Protein AF-A0A7S2AFB9-F1 (afdb_monomer_lite)

Foldseek 3Di:
DDPDDDPPQDFDQDPPRDTDGDPVRVVVLVVQLPPPVNCVVCVPVSVVCCVVVLCPLVVLLVVVCVVPQKFKAKEWAWDDPPDPWIKIKIKIKIAHPPFKIKIWIWIDTPPDIDIEIWIAGWDDDRQWIWGQTDPPPDDPDDDHQPQRDIFIDGSVNRSVRYPPDHYDDDQRVCSSVVHDGVPPDPPPPPPVVVPPPPVVVVVVVVVVVVVQWDDDPNDTDGD

Sequence (223 aa):
NVAREAPAANFLICAGGKMELDQGVLGHVLAFVNDPRGSTCCRHWNAYLRKSLELDWKISFGAAMYQHGSLDYHHASVLAEGTDFEQQVAYHFLFLSPHSWRMECSVTAVHFANTKQRTGTWTVVGDKICCKPGCAKISEEPTHVRGSSDFEIPVADILSGDTGSVDLIRPWEYGVRGLPAPGEEPERATLQSALPRRAALDAAFQAAEGARYVRIDGELQEV

Radius of gyration: 25.83 Å; chains: 1; bounding box: 81×35×78 Å

Structure (mmCIF, N/CA/C/O backbone):
data_AF-A0A7S2AFB9-F1
#
_entry.id   AF-A0A7S2AFB9-F1
#
loop_
_atom_site.group_PDB
_atom_site.id
_atom_site.type_symbol
_atom_site.label_atom_id
_atom_site.label_alt_id
_atom_site.label_comp_id
_atom_site.label_asym_id
_atom_site.label_entity_id
_atom_site.label_seq_id
_atom_site.pdbx_PDB_ins_code
_atom_site.Cartn_x
_atom_site.Cartn_y
_atom_site.Cartn_z
_atom_site.occupancy
_atom_site.B_iso_or_equiv
_atom_site.auth_seq_id
_atom_site.auth_comp_id
_atom_site.auth_asym_id
_atom_site.auth_atom_id
_atom_site.pdbx_PDB_model_num
ATOM 1 N N . ASN A 1 1 ? -32.270 13.030 37.102 1.00 37.81 1 ASN A N 1
ATOM 2 C CA . ASN A 1 1 ? -32.702 12.477 35.802 1.00 37.81 1 ASN A CA 1
ATOM 3 C C . ASN A 1 1 ? -32.729 13.577 34.763 1.00 37.81 1 ASN A C 1
ATOM 5 O O . ASN A 1 1 ? -33.762 14.194 34.561 1.00 37.81 1 ASN A O 1
ATOM 9 N N . VAL A 1 2 ? -31.574 13.861 34.162 1.00 36.66 2 VAL A N 1
ATOM 10 C CA . VAL A 1 2 ? -31.476 14.731 32.984 1.00 36.66 2 VAL A CA 1
ATOM 11 C C . VAL A 1 2 ? -31.389 13.785 31.796 1.00 36.66 2 VAL A C 1
ATOM 13 O O . VAL A 1 2 ? -30.386 13.091 31.641 1.00 36.66 2 VAL A O 1
ATOM 16 N N . ALA A 1 3 ? -32.471 13.682 31.027 1.00 37.81 3 ALA A N 1
ATOM 17 C CA . ALA A 1 3 ? -32.463 12.961 29.765 1.00 37.81 3 ALA A CA 1
ATOM 18 C C . ALA A 1 3 ? -31.526 13.717 28.814 1.00 37.81 3 ALA A C 1
ATOM 20 O O . ALA A 1 3 ? -31.835 14.823 28.382 1.00 37.81 3 ALA A O 1
ATOM 21 N N . ARG A 1 4 ? -30.336 13.163 28.564 1.00 38.22 4 ARG A N 1
ATOM 22 C CA . ARG A 1 4 ? -29.469 13.636 27.485 1.00 38.22 4 ARG A CA 1
ATOM 23 C C . ARG A 1 4 ? -30.051 13.101 26.184 1.00 38.22 4 ARG A C 1
ATOM 25 O O . ARG A 1 4 ? -30.022 11.893 25.962 1.00 38.22 4 ARG A O 1
ATOM 32 N N . GLU A 1 5 ? -30.594 13.992 25.364 1.00 35.06 5 GLU A N 1
ATOM 33 C CA . GLU A 1 5 ? -30.910 13.687 23.972 1.00 35.06 5 GLU A CA 1
ATOM 34 C C . GLU A 1 5 ? -29.628 13.231 23.271 1.00 35.06 5 GLU A C 1
ATOM 36 O O . GLU A 1 5 ? -28.608 13.925 23.284 1.00 35.06 5 GLU A O 1
ATOM 41 N N . ALA A 1 6 ? -29.659 12.017 22.721 1.00 38.19 6 ALA A N 1
ATOM 42 C CA . ALA A 1 6 ? -28.577 11.513 21.895 1.00 38.19 6 ALA A CA 1
ATOM 43 C C . ALA A 1 6 ? -28.583 12.284 20.563 1.00 38.19 6 ALA A C 1
ATOM 45 O O . ALA A 1 6 ? -29.652 12.429 19.965 1.00 38.19 6 ALA A O 1
ATOM 46 N N . PRO A 1 7 ? -27.430 12.782 20.082 1.00 40.38 7 PRO A N 1
ATOM 47 C CA . PRO A 1 7 ? -27.369 13.451 18.792 1.00 40.38 7 PRO A CA 1
ATOM 48 C C . PRO A 1 7 ? -27.785 12.473 17.691 1.00 40.38 7 PRO A C 1
ATOM 50 O O . PRO A 1 7 ? -27.357 11.316 17.679 1.00 40.38 7 PRO A O 1
ATOM 53 N N . ALA A 1 8 ? -28.639 12.942 16.781 1.00 39.00 8 ALA A N 1
ATOM 54 C CA . ALA A 1 8 ? -29.071 12.176 15.623 1.00 39.00 8 ALA A CA 1
ATOM 55 C C . ALA A 1 8 ? -27.841 11.711 14.828 1.00 39.00 8 ALA A C 1
ATOM 57 O O . ALA A 1 8 ? -27.021 12.525 14.399 1.00 39.00 8 ALA A O 1
ATOM 58 N N . ALA A 1 9 ? -27.695 10.395 14.665 1.00 42.84 9 ALA A N 1
ATOM 59 C CA . ALA A 1 9 ? -26.647 9.818 13.840 1.00 42.84 9 ALA A CA 1
ATOM 60 C C . ALA A 1 9 ? -26.923 10.189 12.377 1.00 42.84 9 ALA A C 1
ATOM 62 O O . ALA A 1 9 ? -27.847 9.664 11.755 1.00 42.84 9 ALA A O 1
ATOM 63 N N . ASN A 1 10 ? -26.144 11.127 11.841 1.00 40.44 10 ASN A N 1
ATOM 64 C CA . ASN A 1 10 ? -26.194 11.471 10.429 1.00 40.44 10 ASN A CA 1
ATOM 65 C C . ASN A 1 10 ? -25.466 10.380 9.641 1.00 40.44 10 ASN A C 1
ATOM 67 O O . ASN A 1 10 ? -24.245 10.257 9.704 1.00 40.44 10 ASN A O 1
ATOM 71 N N . PHE A 1 11 ? -26.230 9.574 8.912 1.00 41.19 11 PHE A N 1
ATOM 72 C CA . PHE A 1 11 ? -25.687 8.612 7.964 1.00 41.19 11 PHE A CA 1
ATOM 73 C C . PHE A 1 11 ? -25.444 9.323 6.633 1.00 41.19 11 PHE A C 1
ATOM 75 O O . PHE A 1 11 ? -26.381 9.831 6.017 1.00 41.19 11 PHE A O 1
ATOM 82 N N . LEU A 1 12 ? -24.192 9.363 6.185 1.00 45.09 12 LEU A N 1
ATOM 83 C CA . LEU A 1 12 ? -23.849 9.818 4.843 1.00 45.09 12 LEU A CA 1
ATOM 84 C C . LEU A 1 12 ? -23.910 8.614 3.901 1.00 45.09 12 LEU A C 1
ATOM 86 O O . LEU A 1 12 ? -23.152 7.655 4.028 1.00 45.09 12 LEU A O 1
ATOM 90 N N . ILE A 1 13 ? -24.856 8.652 2.963 1.00 41.94 13 ILE A N 1
ATOM 91 C CA . ILE A 1 13 ? -24.918 7.686 1.867 1.00 41.94 13 ILE A CA 1
ATOM 92 C C . ILE A 1 13 ? -24.018 8.226 0.756 1.00 41.94 13 ILE A C 1
ATOM 94 O O . ILE A 1 13 ? -24.390 9.164 0.051 1.00 41.94 13 ILE A O 1
ATOM 98 N N . CYS A 1 14 ? -22.825 7.655 0.611 1.00 42.34 14 CYS A N 1
ATOM 99 C CA . CYS A 1 14 ? -21.924 7.994 -0.485 1.00 42.34 14 CYS A CA 1
ATOM 100 C C . CYS A 1 14 ? -22.410 7.362 -1.802 1.00 42.34 14 CYS A C 1
ATOM 102 O O . CYS A 1 14 ? -22.982 6.265 -1.824 1.00 42.34 14 CYS A O 1
ATOM 104 N N . ALA A 1 15 ? -22.190 8.070 -2.916 1.00 40.38 15 ALA A N 1
ATOM 105 C CA . ALA A 1 15 ? -22.518 7.603 -4.262 1.00 40.38 15 ALA A CA 1
ATOM 106 C C . ALA A 1 15 ? -21.724 6.319 -4.563 1.00 40.38 15 ALA A C 1
ATOM 108 O O . ALA A 1 15 ? -20.520 6.361 -4.794 1.00 40.38 15 ALA A O 1
ATOM 109 N N . GLY A 1 16 ? -22.394 5.170 -4.474 1.00 50.81 16 GLY A N 1
ATOM 110 C CA . GLY A 1 16 ? -21.768 3.844 -4.522 1.00 50.81 16 GLY A CA 1
ATOM 111 C C . GLY A 1 16 ? -22.394 2.819 -3.572 1.00 50.81 16 GLY A C 1
ATOM 112 O O . GLY A 1 16 ? -22.023 1.651 -3.614 1.00 50.81 16 GLY A O 1
ATOM 113 N N . GLY A 1 17 ? -23.342 3.220 -2.716 1.00 43.41 17 GLY A N 1
ATOM 114 C CA . GLY A 1 17 ? -24.103 2.292 -1.867 1.00 43.41 17 GLY A CA 1
ATOM 115 C C . GLY A 1 17 ? -23.322 1.722 -0.678 1.00 43.41 17 GLY A C 1
ATOM 116 O O . GLY A 1 17 ? -23.873 0.938 0.092 1.00 43.41 17 GLY A O 1
ATOM 117 N N . LYS A 1 18 ? -22.065 2.132 -0.479 1.00 49.56 18 LYS A N 1
ATOM 118 C CA . LYS A 1 18 ? -21.336 1.871 0.763 1.00 49.56 18 LYS A CA 1
ATOM 119 C C . LYS A 1 18 ? -21.812 2.865 1.824 1.00 49.56 18 LYS A C 1
ATOM 121 O O . LYS A 1 18 ? -21.650 4.072 1.660 1.00 49.56 18 LYS A O 1
ATOM 126 N N . MET A 1 19 ? -22.419 2.354 2.898 1.00 51.59 19 MET A N 1
ATOM 127 C CA . MET A 1 19 ? -22.636 3.132 4.120 1.00 51.59 19 MET A CA 1
ATOM 128 C C . MET A 1 19 ? -21.269 3.472 4.709 1.00 51.59 19 MET A C 1
ATOM 130 O O . MET A 1 19 ? -20.561 2.584 5.186 1.00 51.59 19 MET A O 1
ATOM 134 N N . GLU A 1 20 ? -20.904 4.748 4.692 1.00 58.81 20 GLU A N 1
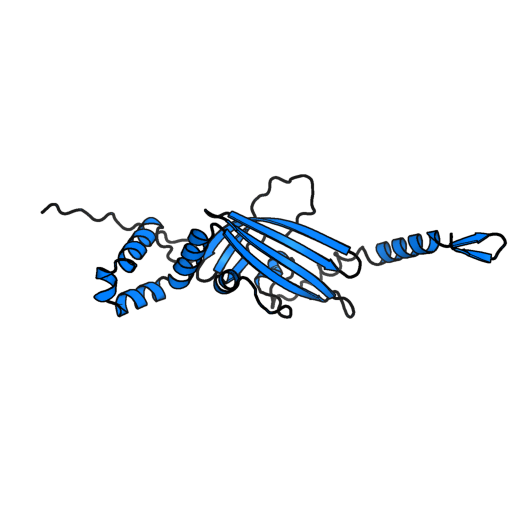ATOM 135 C CA . GLU A 1 20 ? -19.771 5.237 5.467 1.00 58.81 20 GLU A CA 1
ATOM 136 C C . GLU A 1 20 ? -20.290 5.703 6.827 1.00 58.81 20 GLU A C 1
ATOM 138 O O . GLU A 1 20 ? -21.183 6.547 6.931 1.00 58.81 20 GLU A O 1
ATOM 143 N N . LEU A 1 21 ? -19.765 5.097 7.892 1.00 62.75 21 LEU A N 1
ATOM 144 C CA . LEU A 1 21 ? -19.990 5.595 9.242 1.00 62.75 21 LEU A CA 1
ATOM 145 C C . LEU A 1 21 ? -19.267 6.932 9.383 1.00 62.75 21 LEU A C 1
ATOM 147 O O . LEU A 1 21 ? -18.080 7.027 9.073 1.00 62.75 21 LEU A O 1
ATOM 151 N N . ASP A 1 22 ? -19.976 7.934 9.899 1.00 75.81 22 ASP A N 1
ATOM 152 C CA . ASP A 1 22 ? -19.356 9.179 10.336 1.00 75.81 22 ASP A CA 1
ATOM 153 C C . ASP A 1 22 ? -18.173 8.885 11.278 1.00 75.81 22 ASP A C 1
ATOM 155 O O . ASP A 1 22 ? -18.244 7.992 12.127 1.00 75.81 22 ASP A O 1
ATOM 159 N N . GLN A 1 23 ? -17.081 9.639 11.134 1.00 65.50 23 GLN A N 1
ATOM 160 C CA . GLN A 1 23 ? -15.855 9.438 11.913 1.00 65.50 23 GLN A CA 1
ATOM 161 C C . GLN A 1 23 ? -16.104 9.593 13.420 1.00 65.50 23 GLN A C 1
ATOM 163 O O . GLN A 1 23 ? -15.500 8.878 14.221 1.00 65.50 23 GLN A O 1
ATOM 168 N N . GLY A 1 24 ? -17.038 10.464 13.821 1.00 68.25 24 GLY A N 1
ATOM 169 C CA . GLY A 1 24 ? -17.460 10.603 15.215 1.00 68.25 24 GLY A CA 1
ATOM 170 C C . GLY A 1 24 ? -18.201 9.366 15.723 1.00 68.25 24 GLY A C 1
ATOM 171 O O . GLY A 1 24 ? -17.907 8.858 16.807 1.00 68.25 24 GLY A O 1
ATOM 172 N N . VAL A 1 25 ? -19.114 8.822 14.916 1.00 69.94 25 VAL A N 1
ATOM 173 C CA . VAL A 1 25 ? -19.833 7.575 15.229 1.00 69.94 25 VAL A CA 1
ATOM 174 C C . VAL A 1 25 ? -18.874 6.387 15.293 1.00 69.94 25 VAL A C 1
ATOM 176 O O . VAL A 1 25 ? -18.953 5.594 16.231 1.00 69.94 25 VAL A O 1
ATOM 179 N N . LEU A 1 26 ? -17.931 6.281 14.354 1.00 71.50 26 LEU A N 1
ATOM 180 C CA . LEU A 1 26 ? -16.885 5.260 14.378 1.00 71.50 26 LEU A CA 1
ATOM 181 C C . LEU A 1 26 ? -16.037 5.378 15.652 1.00 71.50 26 LEU A C 1
ATOM 183 O O . LEU A 1 26 ? -15.798 4.372 16.315 1.00 71.50 26 LEU A O 1
ATOM 187 N N . GLY A 1 27 ? -15.663 6.599 16.045 1.00 73.94 27 GLY A N 1
ATOM 188 C CA . GLY A 1 27 ? -14.961 6.870 17.300 1.00 73.94 27 GLY A CA 1
ATOM 189 C C . GLY A 1 27 ? -15.734 6.393 18.533 1.00 73.94 27 GLY A C 1
ATOM 190 O O . GLY A 1 27 ? -15.157 5.748 19.406 1.00 73.94 27 GLY A O 1
ATOM 191 N N . HIS A 1 28 ? -17.047 6.627 18.592 1.00 71.06 28 HIS A N 1
ATOM 192 C CA . HIS A 1 28 ? -17.894 6.150 19.691 1.00 71.06 28 HIS A CA 1
ATOM 193 C C . HIS A 1 28 ? -18.052 4.626 19.712 1.00 71.06 28 HIS A C 1
ATOM 195 O O . HIS A 1 28 ? -17.994 4.019 20.782 1.00 71.06 28 HIS A O 1
ATOM 201 N N . VAL A 1 29 ? -18.219 3.993 18.547 1.00 74.19 29 VAL A N 1
ATOM 202 C CA . VAL A 1 29 ? -18.292 2.528 18.434 1.00 74.19 29 VAL A CA 1
ATOM 203 C C . VAL A 1 29 ? -16.976 1.901 18.884 1.00 74.19 29 VAL A C 1
ATOM 205 O O . VAL A 1 29 ? -16.993 0.962 19.675 1.00 74.19 29 VAL A O 1
ATOM 208 N N . LEU A 1 30 ? -15.840 2.448 18.449 1.00 69.56 30 LEU A N 1
ATOM 209 C CA . LEU A 1 30 ? -14.517 1.993 18.870 1.00 69.56 30 LEU A CA 1
ATOM 210 C C . LEU A 1 30 ? -14.298 2.207 20.372 1.00 69.56 30 LEU A C 1
ATOM 212 O O . LEU A 1 30 ? -13.804 1.303 21.038 1.00 69.56 30 LEU A O 1
ATOM 216 N N . ALA A 1 31 ? -14.709 3.350 20.928 1.00 72.38 31 ALA A N 1
ATOM 217 C CA . ALA A 1 31 ? -14.619 3.614 22.364 1.00 72.38 31 ALA A CA 1
ATOM 218 C C . ALA A 1 31 ? -15.440 2.610 23.189 1.00 72.38 31 ALA A C 1
ATOM 220 O O . ALA A 1 31 ? -14.958 2.109 24.201 1.00 72.38 31 ALA A O 1
ATOM 221 N N . PHE A 1 32 ? -16.648 2.267 22.735 1.00 70.38 32 PHE A N 1
ATOM 222 C CA . PHE A 1 32 ? -17.496 1.266 23.383 1.00 70.38 32 PHE A CA 1
ATOM 223 C C . PHE A 1 32 ? -16.936 -0.158 23.250 1.00 70.38 32 PHE A C 1
ATOM 225 O O . PHE A 1 32 ? -16.912 -0.912 24.220 1.00 70.38 32 PHE A O 1
ATOM 232 N N . VAL A 1 33 ? -16.450 -0.532 22.063 1.00 67.19 33 VAL A N 1
ATOM 233 C CA . VAL A 1 33 ? -15.822 -1.840 21.794 1.00 67.19 33 VAL A CA 1
ATOM 234 C C . VAL A 1 33 ? -14.550 -2.040 22.621 1.00 67.19 33 VAL A C 1
ATOM 236 O O . VAL A 1 33 ? -14.275 -3.165 23.045 1.00 67.19 33 VAL A O 1
ATOM 239 N N . ASN A 1 34 ? -13.807 -0.959 22.860 1.00 67.75 34 ASN A N 1
ATOM 240 C CA . ASN A 1 34 ? -12.580 -0.955 23.650 1.00 67.75 34 ASN A CA 1
ATOM 241 C C . ASN A 1 34 ? -12.820 -0.770 25.159 1.00 67.75 34 ASN A C 1
ATOM 243 O O . ASN A 1 34 ? -11.857 -0.856 25.919 1.00 67.75 34 ASN A O 1
ATOM 247 N N . ASP A 1 35 ? -14.061 -0.555 25.620 1.00 74.31 35 ASP A N 1
ATOM 248 C CA . ASP A 1 35 ? -14.381 -0.547 27.052 1.00 74.31 35 ASP A CA 1
ATOM 249 C C . ASP A 1 35 ? -14.237 -1.977 27.615 1.00 74.31 35 ASP A C 1
ATOM 251 O O . ASP A 1 35 ? -15.009 -2.872 27.243 1.00 74.31 35 ASP A O 1
ATOM 255 N N . PRO A 1 36 ? -13.298 -2.226 28.550 1.00 67.62 36 PRO A N 1
ATOM 256 C CA . PRO A 1 36 ? -13.093 -3.549 29.133 1.00 67.62 36 PRO A CA 1
ATOM 257 C C . PRO A 1 36 ? -14.366 -4.121 29.766 1.00 67.62 36 PRO A C 1
ATOM 259 O O . PRO A 1 36 ? -14.612 -5.328 29.688 1.00 67.62 36 PRO A O 1
ATOM 262 N N . ARG A 1 37 ? -15.210 -3.263 30.354 1.00 68.69 37 ARG A N 1
ATOM 263 C CA . ARG A 1 37 ? -16.460 -3.666 31.008 1.00 68.69 37 ARG A CA 1
ATOM 264 C C . ARG A 1 37 ? -17.537 -4.007 29.982 1.00 68.69 37 ARG A C 1
ATOM 266 O O . ARG A 1 37 ? -18.193 -5.027 30.137 1.00 68.69 37 ARG A O 1
ATOM 273 N N . GLY A 1 38 ? -17.657 -3.235 28.902 1.00 63.47 38 GLY A N 1
ATOM 274 C CA . GLY A 1 38 ? -18.567 -3.542 27.789 1.00 63.47 38 GLY A CA 1
ATOM 275 C C . GLY A 1 38 ? -18.163 -4.794 26.999 1.00 63.47 38 GLY A C 1
ATOM 276 O O . GLY A 1 38 ? -19.020 -5.567 26.563 1.00 63.47 38 GLY A O 1
ATOM 277 N N . SER A 1 39 ? -16.856 -5.050 26.867 1.00 60.69 39 SER A N 1
ATOM 278 C CA . SER A 1 39 ? -16.313 -6.182 26.101 1.00 60.69 39 SER A CA 1
ATOM 279 C C . SER A 1 39 ? -16.648 -7.555 26.701 1.00 60.69 39 SER A C 1
ATOM 281 O O . SER A 1 39 ? -16.792 -8.538 25.969 1.00 60.69 39 SER A O 1
ATOM 283 N N . THR A 1 40 ? -16.812 -7.624 28.026 1.00 61.97 40 THR A N 1
ATOM 284 C CA . THR A 1 40 ? -17.033 -8.881 28.756 1.00 61.97 40 THR A CA 1
ATOM 285 C C . THR A 1 40 ? -18.491 -9.334 28.733 1.00 61.97 40 THR A C 1
ATOM 287 O O . THR A 1 40 ? -18.746 -10.536 28.693 1.00 61.97 40 THR A O 1
ATOM 290 N N . CYS A 1 41 ? -19.453 -8.407 28.679 1.00 63.19 41 CYS A N 1
ATOM 291 C CA . CYS A 1 41 ? -20.883 -8.735 28.695 1.00 63.19 41 CYS A CA 1
ATOM 292 C C . CYS A 1 41 ? -21.369 -9.343 27.372 1.00 63.19 41 CYS A C 1
ATOM 294 O O . CYS A 1 41 ? -22.275 -10.173 27.367 1.00 63.19 41 CYS A O 1
ATOM 296 N N . CYS A 1 42 ? -20.766 -8.948 26.247 1.00 74.88 42 CYS A N 1
ATOM 297 C CA . CYS A 1 42 ? -21.274 -9.289 24.922 1.00 74.88 42 CYS A CA 1
ATOM 298 C C . CYS A 1 42 ? -20.143 -9.608 23.931 1.00 74.88 42 CYS A C 1
ATOM 300 O O . CYS A 1 42 ? -20.088 -9.031 22.846 1.00 74.88 42 CYS A O 1
ATOM 302 N N . ARG A 1 43 ? -19.247 -10.552 24.258 1.00 77.44 43 ARG A N 1
ATOM 303 C CA . ARG A 1 43 ? -18.157 -10.991 23.354 1.00 77.44 43 ARG A CA 1
ATOM 304 C C . ARG A 1 43 ? -18.650 -11.322 21.937 1.00 77.44 43 ARG A C 1
ATOM 306 O O . ARG A 1 43 ? -18.002 -10.946 20.965 1.00 77.44 43 ARG A O 1
ATOM 313 N N . HIS A 1 44 ? -19.812 -11.972 21.822 1.00 78.12 44 HIS A N 1
ATOM 314 C CA . HIS A 1 44 ? -20.450 -12.267 20.533 1.00 78.12 44 HIS A CA 1
ATOM 315 C C . HIS A 1 44 ? -20.889 -11.004 19.786 1.00 78.12 44 HIS A C 1
ATOM 317 O O . HIS A 1 44 ? -20.678 -10.912 18.583 1.00 78.12 44 HIS A O 1
ATOM 323 N N . TRP A 1 45 ? -21.454 -10.018 20.488 1.00 77.69 45 TRP A N 1
ATOM 324 C CA . TRP A 1 45 ? -21.851 -8.741 19.892 1.00 77.69 45 TRP A CA 1
ATOM 325 C C . TRP A 1 45 ? -20.641 -7.928 19.437 1.00 77.69 45 TRP A C 1
ATOM 327 O O . TRP A 1 45 ? -20.647 -7.373 18.347 1.00 77.69 45 TRP A O 1
ATOM 337 N N . ASN A 1 46 ? -19.576 -7.903 20.238 1.00 79.88 46 ASN A N 1
ATOM 338 C CA . ASN A 1 46 ? -18.329 -7.237 19.881 1.00 79.88 46 ASN A CA 1
ATOM 339 C C . ASN A 1 46 ? -17.702 -7.887 18.635 1.00 79.88 46 ASN A C 1
ATOM 341 O O . ASN A 1 46 ? -17.425 -7.199 17.658 1.00 79.88 46 ASN A O 1
ATOM 345 N N . ALA A 1 47 ? -17.583 -9.219 18.614 1.00 81.56 47 ALA A N 1
ATOM 346 C CA . ALA A 1 47 ? -17.115 -9.946 17.434 1.00 81.56 47 ALA A CA 1
ATOM 347 C C . ALA A 1 47 ? -18.006 -9.691 16.204 1.00 81.56 47 ALA A C 1
ATOM 349 O O . ALA A 1 47 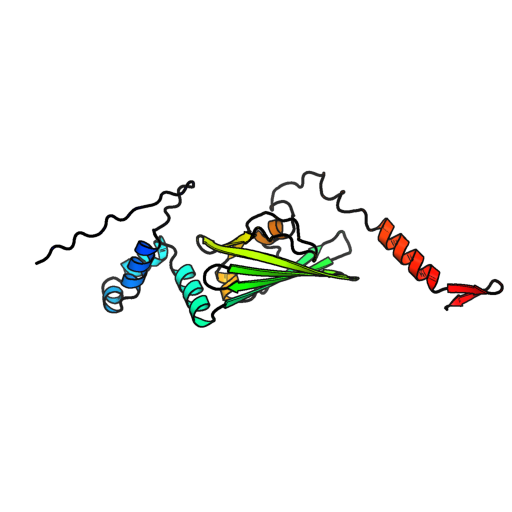? -17.495 -9.478 15.107 1.00 81.56 47 ALA A O 1
ATOM 350 N N . TYR A 1 48 ? -19.329 -9.659 16.388 1.00 81.56 48 TYR A N 1
ATOM 351 C CA . TYR A 1 48 ? -20.280 -9.332 15.329 1.00 81.56 48 TYR A CA 1
ATOM 352 C C . TYR A 1 48 ? -20.076 -7.913 14.791 1.00 81.56 48 TYR A C 1
ATOM 354 O O . TYR A 1 48 ? -20.018 -7.740 13.578 1.00 81.56 48 TYR A O 1
ATOM 362 N N . LEU A 1 49 ? -19.920 -6.908 15.659 1.00 81.88 49 LEU A N 1
ATOM 363 C CA . LEU A 1 49 ? -19.661 -5.525 15.256 1.00 81.88 49 LEU A CA 1
ATOM 364 C C . LEU A 1 49 ? -18.317 -5.387 14.541 1.00 81.88 49 LEU A C 1
ATOM 366 O O . LEU A 1 49 ? -18.270 -4.796 13.466 1.00 81.88 49 LEU A O 1
ATOM 370 N N . ARG A 1 50 ? -17.242 -5.966 15.089 1.00 84.19 50 ARG A N 1
ATOM 371 C CA . ARG A 1 50 ? -15.905 -5.938 14.475 1.00 84.19 50 ARG A CA 1
ATOM 372 C C . ARG A 1 50 ? -15.914 -6.559 13.084 1.00 84.19 50 ARG A C 1
ATOM 374 O O . ARG A 1 50 ? -15.360 -5.966 12.165 1.00 84.19 50 ARG A O 1
ATOM 381 N N . LYS A 1 51 ? -16.619 -7.682 12.917 1.00 82.75 51 LYS A N 1
ATOM 382 C CA . LYS A 1 51 ? -16.795 -8.341 11.620 1.00 82.75 51 LYS A CA 1
ATOM 383 C C . LYS A 1 51 ? -17.679 -7.533 10.666 1.00 82.75 51 LYS A C 1
ATOM 385 O O . LYS A 1 51 ? -17.309 -7.355 9.516 1.00 82.75 51 LYS A O 1
ATOM 390 N N . SER A 1 52 ? -18.830 -7.044 11.129 1.00 80.62 52 SER A N 1
ATOM 391 C CA . SER A 1 52 ? -19.819 -6.357 10.278 1.00 80.62 52 SER A CA 1
ATOM 392 C C . SER A 1 52 ? -19.347 -4.987 9.803 1.00 80.62 52 SER A C 1
ATOM 394 O O . SER A 1 52 ? -19.732 -4.541 8.730 1.00 80.62 52 SER A O 1
ATOM 396 N N . LEU A 1 53 ? -18.535 -4.310 10.615 1.00 80.69 53 LEU A N 1
ATOM 397 C CA . LEU A 1 53 ? -17.970 -2.998 10.308 1.00 80.69 53 LEU A CA 1
ATOM 398 C C . LEU A 1 53 ? -16.527 -3.078 9.806 1.00 80.69 53 LEU A C 1
ATOM 400 O O . LEU A 1 53 ? -15.904 -2.033 9.599 1.00 80.69 53 LEU A O 1
ATOM 404 N N . GLU A 1 54 ? -16.004 -4.297 9.633 1.00 81.88 54 GLU A N 1
ATOM 405 C CA . GLU A 1 54 ? -14.666 -4.531 9.099 1.00 81.88 54 GLU A CA 1
ATOM 406 C C . GLU A 1 54 ? -13.592 -3.752 9.892 1.00 81.88 54 GLU A C 1
ATOM 408 O O . GLU A 1 54 ? -12.730 -3.061 9.348 1.00 81.88 54 GLU A O 1
ATOM 413 N N . LEU A 1 55 ? -13.705 -3.782 11.226 1.00 82.75 55 LEU A N 1
ATOM 414 C CA . LEU A 1 55 ? -12.897 -2.941 12.116 1.00 82.75 55 LEU A CA 1
ATOM 415 C C . LEU A 1 55 ? -11.515 -3.515 12.381 1.00 82.75 55 LEU A C 1
ATOM 417 O O . LEU A 1 55 ? -10.631 -2.760 12.766 1.00 82.75 55 LEU A O 1
ATOM 421 N N . ASP A 1 56 ? -11.321 -4.821 12.214 1.00 86.75 56 ASP A N 1
ATOM 422 C CA . ASP A 1 56 ? -10.089 -5.482 12.645 1.00 86.75 56 ASP A CA 1
ATOM 423 C C . ASP A 1 56 ? -8.857 -4.911 11.943 1.00 86.75 56 ASP A C 1
ATOM 425 O O . ASP A 1 56 ? -7.915 -4.487 12.606 1.00 86.75 56 ASP A O 1
ATOM 429 N N . TRP A 1 57 ? -8.898 -4.775 10.621 1.00 85.88 57 TRP A N 1
ATOM 430 C CA . TRP A 1 57 ? -7.807 -4.178 9.847 1.00 85.88 57 TRP A CA 1
ATOM 431 C C . TRP A 1 57 ? -7.658 -2.676 10.095 1.00 85.88 57 TRP A C 1
ATOM 433 O O . TRP A 1 57 ? -6.531 -2.200 10.186 1.00 85.88 57 TRP A O 1
ATOM 443 N N . LYS A 1 58 ? -8.755 -1.929 10.282 1.00 85.56 58 LYS A N 1
ATOM 444 C CA . LYS A 1 58 ? -8.690 -0.497 10.638 1.00 85.56 58 LYS A CA 1
ATOM 445 C C . LYS A 1 58 ? -8.011 -0.281 11.988 1.00 85.56 58 LYS A C 1
ATOM 447 O O . LYS A 1 58 ? -7.169 0.604 12.116 1.00 85.56 58 LYS A O 1
ATOM 452 N N . ILE A 1 59 ? -8.365 -1.098 12.981 1.00 86.19 59 ILE A N 1
ATOM 453 C CA . ILE A 1 59 ? -7.776 -1.068 14.320 1.00 86.19 59 ILE A CA 1
ATOM 454 C C . ILE A 1 59 ? -6.304 -1.464 14.241 1.00 86.19 59 ILE A C 1
ATOM 456 O O . ILE A 1 59 ? -5.470 -0.734 14.765 1.00 86.19 59 ILE A O 1
ATOM 460 N N . SER A 1 60 ? -5.970 -2.568 13.569 1.00 89.75 60 SER A N 1
ATOM 461 C CA . SER A 1 60 ? -4.585 -3.032 13.444 1.00 89.75 60 SER A CA 1
ATOM 462 C C . SER A 1 60 ? -3.698 -2.024 12.715 1.00 89.75 60 SER A C 1
ATOM 464 O O . SER A 1 60 ? -2.624 -1.693 13.210 1.00 89.75 60 SER A O 1
ATOM 466 N N . PHE A 1 61 ? -4.160 -1.481 11.588 1.00 89.81 61 PHE A N 1
ATOM 467 C CA . PHE A 1 61 ? -3.435 -0.457 10.838 1.00 89.81 61 PHE A CA 1
ATOM 468 C C . PHE A 1 61 ? -3.279 0.836 11.640 1.00 89.81 61 PHE A C 1
ATOM 470 O O . PHE A 1 61 ? -2.177 1.366 11.749 1.00 89.81 61 PHE A O 1
ATOM 477 N N . GLY A 1 62 ? -4.363 1.325 12.253 1.00 86.69 62 GLY A N 1
ATOM 478 C CA . GLY A 1 62 ? -4.338 2.533 13.076 1.00 86.69 62 GLY A CA 1
ATOM 479 C C . GLY A 1 62 ? -3.438 2.396 14.306 1.00 86.69 62 GLY A C 1
ATOM 480 O O . GLY A 1 62 ? -2.691 3.320 14.620 1.00 86.69 62 GLY A O 1
ATOM 481 N N . ALA A 1 63 ? -3.458 1.239 14.971 1.00 87.75 63 ALA A N 1
ATOM 482 C CA . ALA A 1 63 ? -2.577 0.945 16.096 1.00 87.75 63 ALA A CA 1
ATOM 483 C C . ALA A 1 63 ? -1.104 0.921 15.667 1.00 87.75 63 ALA A C 1
ATOM 485 O O . ALA A 1 63 ? -0.277 1.546 16.329 1.00 87.75 63 ALA A O 1
ATOM 486 N N . ALA A 1 64 ? -0.788 0.273 14.542 1.00 90.81 64 ALA A N 1
ATOM 487 C CA . ALA A 1 64 ? 0.567 0.234 14.004 1.00 90.81 64 ALA A CA 1
ATOM 488 C C . ALA A 1 64 ? 1.056 1.640 13.601 1.00 90.81 64 ALA A C 1
ATOM 490 O O . ALA A 1 64 ? 2.128 2.066 14.027 1.00 90.81 64 ALA A O 1
ATOM 491 N N . MET A 1 65 ? 0.234 2.419 12.889 1.00 89.06 65 MET A N 1
ATOM 492 C CA . MET A 1 65 ? 0.527 3.821 12.560 1.00 89.06 65 MET A CA 1
ATOM 493 C C . MET A 1 65 ? 0.750 4.682 13.809 1.00 89.06 65 MET A C 1
ATOM 495 O O . MET A 1 65 ? 1.662 5.503 13.830 1.00 89.06 65 MET A O 1
ATOM 499 N N . TYR A 1 66 ? -0.064 4.514 14.855 1.00 86.44 66 TYR A N 1
ATOM 500 C CA . TYR A 1 66 ? 0.089 5.256 16.110 1.00 86.44 66 TYR A CA 1
ATOM 501 C C . TYR A 1 66 ? 1.376 4.876 16.850 1.00 86.44 66 TYR A C 1
ATOM 503 O O . TYR A 1 66 ? 2.071 5.750 17.362 1.00 86.44 66 TYR A O 1
ATOM 511 N N . GLN A 1 67 ? 1.701 3.583 16.894 1.00 90.06 67 GLN A N 1
ATOM 512 C CA . GLN A 1 67 ? 2.878 3.065 17.586 1.00 90.06 67 GLN A CA 1
ATOM 513 C C . GLN A 1 67 ? 4.186 3.471 16.898 1.00 90.06 67 GLN A C 1
ATOM 515 O O . GLN A 1 67 ? 5.150 3.811 17.582 1.00 90.06 67 GLN A O 1
ATOM 520 N N . HIS A 1 68 ? 4.229 3.428 15.566 1.00 90.06 68 HIS A N 1
ATOM 521 C CA . HIS A 1 68 ? 5.455 3.644 14.795 1.00 90.06 68 HIS A CA 1
ATOM 522 C C . HIS A 1 68 ? 5.582 5.067 14.233 1.00 90.06 68 HIS A C 1
ATOM 524 O O . HIS A 1 68 ? 6.677 5.488 13.875 1.00 90.06 68 HIS A O 1
ATOM 530 N N . GLY A 1 69 ? 4.485 5.827 14.153 1.00 87.25 69 GLY A N 1
ATOM 531 C CA . GLY A 1 69 ? 4.425 7.149 13.516 1.00 87.25 69 GLY A CA 1
ATOM 532 C C . GLY A 1 69 ? 4.364 7.092 11.984 1.00 87.25 69 GLY A C 1
ATOM 533 O O . GLY A 1 69 ? 3.764 7.970 11.355 1.00 87.25 69 GLY A O 1
ATOM 534 N N . SER A 1 70 ? 4.925 6.038 11.395 1.00 92.12 70 SER A N 1
ATOM 535 C CA . SER A 1 70 ? 4.862 5.703 9.977 1.00 92.12 70 SER A CA 1
ATOM 536 C C . SER A 1 70 ? 4.859 4.193 9.761 1.00 92.12 70 SER A C 1
ATOM 538 O O . SER A 1 70 ? 5.262 3.437 10.645 1.00 92.12 70 SER A O 1
ATOM 540 N N . LEU A 1 71 ? 4.424 3.756 8.581 1.00 94.00 71 LEU A N 1
ATOM 541 C CA . LEU A 1 71 ? 4.540 2.365 8.145 1.00 94.00 71 LEU A CA 1
ATOM 542 C C . LEU A 1 71 ? 5.247 2.300 6.798 1.00 94.00 71 LEU A C 1
ATOM 544 O O . LEU A 1 71 ? 4.864 3.011 5.867 1.00 94.00 71 LEU A O 1
ATOM 548 N N . ASP A 1 72 ? 6.241 1.424 6.721 1.00 93.38 72 ASP A N 1
ATOM 549 C CA . ASP A 1 72 ? 6.993 1.138 5.508 1.00 93.38 72 ASP A CA 1
ATOM 550 C C . ASP A 1 72 ? 6.495 -0.164 4.887 1.00 93.38 72 ASP A C 1
ATOM 552 O O . ASP A 1 72 ? 6.218 -1.143 5.581 1.00 93.38 72 ASP A O 1
ATOM 556 N N . TYR A 1 73 ? 6.374 -0.167 3.567 1.00 93.12 73 TYR A N 1
ATOM 557 C CA . TYR A 1 73 ? 5.986 -1.333 2.792 1.00 93.12 73 TYR A CA 1
ATOM 558 C C . TYR A 1 73 ? 6.856 -1.430 1.545 1.00 93.12 73 TYR A C 1
ATOM 560 O O . TYR A 1 73 ? 6.896 -0.515 0.714 1.00 93.12 73 TYR A O 1
ATOM 568 N N . HIS A 1 74 ? 7.554 -2.554 1.422 1.00 91.69 74 HIS A N 1
ATOM 569 C CA . HIS A 1 74 ? 8.422 -2.845 0.295 1.00 91.69 74 HIS A CA 1
ATOM 570 C C . HIS A 1 74 ? 7.800 -3.925 -0.582 1.00 91.69 74 HIS A C 1
ATOM 572 O O . HIS A 1 74 ? 7.280 -4.932 -0.103 1.00 91.69 74 HIS A O 1
ATOM 578 N N . HIS A 1 75 ? 7.876 -3.719 -1.890 1.00 90.88 75 HIS A N 1
ATOM 579 C CA . HIS A 1 75 ? 7.462 -4.711 -2.864 1.00 90.88 75 HIS A CA 1
ATOM 580 C C . HIS A 1 75 ? 8.441 -4.718 -4.030 1.00 90.88 75 HIS A C 1
ATOM 582 O O . HIS A 1 75 ? 8.710 -3.674 -4.619 1.00 90.88 75 HIS A O 1
ATOM 588 N N . ALA A 1 76 ? 8.966 -5.888 -4.370 1.00 89.56 76 ALA A N 1
ATOM 589 C CA . ALA A 1 76 ? 9.778 -6.085 -5.558 1.00 89.56 76 ALA A CA 1
ATOM 590 C C . ALA A 1 76 ? 9.038 -6.995 -6.532 1.00 89.56 76 ALA A C 1
ATOM 592 O O . ALA A 1 76 ? 8.382 -7.946 -6.115 1.00 89.56 76 ALA A O 1
ATOM 593 N N . SER A 1 77 ? 9.190 -6.731 -7.819 1.00 87.94 77 SER A N 1
ATOM 594 C CA . SER A 1 77 ? 8.589 -7.535 -8.873 1.00 87.94 77 SER A CA 1
ATOM 595 C C . SER A 1 77 ? 9.412 -7.474 -10.148 1.00 87.94 77 SER A C 1
ATOM 597 O O . SER A 1 77 ? 10.158 -6.524 -10.398 1.00 87.94 77 SER A O 1
ATOM 599 N N . VAL A 1 78 ? 9.269 -8.509 -10.969 1.00 84.25 78 VAL A N 1
ATOM 600 C CA . VAL A 1 78 ? 9.928 -8.602 -12.272 1.00 84.25 78 VAL A CA 1
ATOM 601 C C . VAL A 1 78 ? 8.934 -8.266 -13.384 1.00 84.25 78 VAL A C 1
ATOM 603 O O . VAL A 1 78 ? 7.741 -8.566 -13.309 1.00 84.25 78 VAL A O 1
ATOM 606 N N . LEU A 1 79 ? 9.414 -7.576 -14.412 1.00 79.19 79 LEU A N 1
ATOM 607 C CA . LEU A 1 79 ? 8.680 -7.280 -15.633 1.00 79.19 79 LEU A CA 1
ATOM 608 C C . LEU A 1 79 ? 9.450 -7.850 -16.821 1.00 79.19 79 LEU A C 1
ATOM 610 O O . LEU A 1 79 ? 10.545 -7.383 -17.122 1.00 79.19 79 LEU A O 1
ATOM 614 N N . ALA A 1 80 ? 8.854 -8.808 -17.524 1.00 77.62 80 ALA A N 1
ATOM 615 C CA . ALA A 1 80 ? 9.390 -9.263 -18.799 1.00 77.62 80 ALA A CA 1
ATOM 616 C C . ALA A 1 80 ? 9.270 -8.142 -19.849 1.00 77.62 80 ALA A C 1
ATOM 618 O O . ALA A 1 80 ? 8.177 -7.640 -20.122 1.00 77.62 80 ALA A O 1
ATOM 619 N N . GLU A 1 81 ? 10.394 -7.757 -20.446 1.00 78.00 81 GLU A N 1
ATOM 620 C CA . GLU A 1 81 ? 10.496 -6.783 -21.532 1.00 78.00 81 GLU A CA 1
ATOM 621 C C . GLU A 1 81 ? 10.894 -7.507 -22.828 1.00 78.00 81 GLU A C 1
ATOM 623 O O . GLU A 1 81 ? 12.021 -7.439 -23.315 1.00 78.00 81 GLU A O 1
ATOM 628 N N . GLY A 1 82 ? 9.944 -8.249 -23.398 1.00 78.31 82 GLY A N 1
ATOM 629 C CA . GLY A 1 82 ? 10.193 -9.119 -24.551 1.00 78.31 82 GLY A CA 1
ATOM 630 C C . GLY A 1 82 ? 10.581 -10.540 -24.138 1.00 78.31 82 GLY A C 1
ATOM 631 O O . GLY A 1 82 ? 10.166 -11.011 -23.085 1.00 78.31 82 GLY A O 1
ATOM 632 N N . THR A 1 83 ? 11.313 -11.248 -25.002 1.00 77.00 83 THR A N 1
ATOM 633 C CA . THR A 1 83 ? 11.656 -12.670 -24.812 1.00 77.00 83 THR A CA 1
ATOM 634 C C . THR A 1 83 ? 12.854 -12.906 -23.903 1.00 77.00 83 THR A C 1
ATOM 636 O O . THR A 1 83 ? 12.901 -13.936 -23.243 1.00 77.00 83 THR A O 1
ATOM 639 N N . ASP A 1 84 ? 13.798 -11.964 -23.863 1.00 83.12 84 ASP A N 1
ATOM 640 C CA . ASP A 1 84 ? 15.136 -12.204 -23.304 1.00 83.12 84 ASP A CA 1
ATOM 641 C C . ASP A 1 84 ? 15.544 -11.178 -22.238 1.00 83.12 84 ASP A C 1
ATOM 643 O O . ASP A 1 84 ? 16.682 -11.188 -21.771 1.00 83.12 84 ASP A O 1
ATOM 647 N N . PHE A 1 85 ? 14.639 -10.268 -21.868 1.00 77.69 85 PHE A N 1
ATOM 648 C CA . PHE A 1 85 ? 14.935 -9.203 -20.917 1.00 77.69 85 PHE A CA 1
ATOM 649 C C . PHE A 1 85 ? 13.911 -9.153 -19.799 1.00 77.69 85 PHE A C 1
ATOM 651 O O . PHE A 1 85 ? 12.706 -9.258 -20.017 1.00 77.69 85 PHE A O 1
ATOM 658 N N . GLU A 1 86 ? 14.423 -8.920 -18.599 1.00 81.00 86 GLU A N 1
ATOM 659 C CA . GLU A 1 86 ? 13.645 -8.715 -17.392 1.00 81.00 86 GLU A CA 1
ATOM 660 C C . GLU A 1 86 ? 14.089 -7.403 -16.744 1.00 81.00 86 GLU A C 1
ATOM 662 O O . GLU A 1 86 ? 15.282 -7.138 -16.571 1.00 81.00 86 GLU A O 1
ATOM 667 N N . GLN A 1 87 ? 13.122 -6.559 -16.401 1.00 82.12 87 GLN A N 1
ATOM 668 C CA . GLN A 1 87 ? 13.333 -5.386 -15.568 1.00 82.12 87 GLN A CA 1
ATOM 669 C C . GLN A 1 87 ? 12.925 -5.721 -14.139 1.00 82.12 87 GLN A C 1
ATOM 671 O O . GLN A 1 87 ? 11.807 -6.178 -13.897 1.00 82.12 87 GLN A O 1
ATOM 676 N N . GLN A 1 88 ? 13.806 -5.442 -13.184 1.00 84.81 88 GLN A N 1
ATOM 677 C CA . GLN A 1 88 ? 13.462 -5.520 -11.775 1.00 84.81 88 GLN A CA 1
ATOM 678 C C . GLN A 1 88 ? 12.906 -4.170 -11.331 1.00 84.81 88 GLN A C 1
ATOM 680 O O . GLN A 1 88 ? 13.535 -3.124 -11.502 1.00 84.81 88 GLN A O 1
ATOM 685 N N . VAL A 1 89 ? 11.718 -4.188 -10.742 1.00 86.12 89 VAL A N 1
ATOM 686 C CA . VAL A 1 89 ? 11.069 -3.000 -10.200 1.00 86.12 89 VAL A CA 1
ATOM 687 C C . VAL A 1 89 ? 10.935 -3.169 -8.697 1.00 86.12 89 VAL A C 1
ATOM 689 O O . VAL A 1 89 ? 10.432 -4.180 -8.219 1.00 86.12 89 VAL A O 1
ATOM 692 N N . ALA A 1 90 ? 11.395 -2.174 -7.950 1.00 88.81 90 ALA A N 1
ATOM 693 C CA . ALA A 1 90 ? 11.242 -2.094 -6.510 1.00 88.81 90 ALA A CA 1
ATOM 694 C C . ALA A 1 90 ? 10.382 -0.880 -6.158 1.00 88.81 90 ALA A C 1
ATOM 696 O O . ALA A 1 90 ? 10.667 0.250 -6.558 1.00 88.81 90 ALA A O 1
ATOM 697 N N . TYR A 1 91 ? 9.337 -1.120 -5.384 1.00 88.38 91 TYR A N 1
ATOM 698 C CA . TYR A 1 91 ? 8.458 -0.117 -4.818 1.00 88.38 91 TYR A CA 1
ATOM 699 C C . TYR A 1 91 ? 8.702 -0.029 -3.319 1.00 88.38 91 TYR A C 1
ATOM 701 O O . TYR A 1 91 ? 8.743 -1.036 -2.614 1.00 88.38 91 TYR A O 1
ATOM 709 N N . HIS A 1 92 ? 8.829 1.194 -2.836 1.00 90.75 92 HIS A N 1
ATOM 710 C CA . HIS A 1 92 ? 8.931 1.522 -1.430 1.00 90.75 92 HIS A CA 1
ATOM 711 C C . HIS A 1 92 ? 7.841 2.533 -1.094 1.00 90.75 92 HIS A C 1
ATOM 713 O O . HIS A 1 92 ? 7.843 3.655 -1.599 1.00 90.75 92 HIS A O 1
ATOM 719 N N . PHE A 1 93 ? 6.892 2.124 -0.265 1.00 91.06 93 PHE A N 1
ATOM 720 C CA . PHE A 1 93 ? 5.800 2.956 0.211 1.00 91.06 93 PHE A CA 1
ATOM 721 C C . PHE A 1 93 ? 6.042 3.334 1.665 1.00 91.06 93 PHE A C 1
ATOM 723 O O . PHE A 1 93 ? 6.263 2.466 2.498 1.00 91.06 93 PHE A O 1
ATOM 730 N N . LEU A 1 94 ? 5.926 4.624 1.954 1.00 93.44 94 LEU A N 1
ATOM 731 C CA . LEU A 1 94 ? 5.979 5.207 3.285 1.00 93.44 94 LEU A CA 1
ATOM 732 C C . LEU A 1 94 ? 4.629 5.872 3.573 1.00 93.44 94 LEU A C 1
ATOM 734 O O . LEU A 1 94 ? 4.277 6.890 2.962 1.00 93.44 94 LEU A O 1
ATOM 738 N N . PHE A 1 95 ? 3.876 5.305 4.510 1.00 91.06 95 PHE A N 1
ATOM 739 C CA . PHE A 1 95 ? 2.608 5.841 4.999 1.00 91.06 95 PHE A CA 1
ATOM 740 C C . PHE A 1 95 ? 2.854 6.717 6.228 1.00 91.06 95 PHE A C 1
ATOM 742 O O . PHE A 1 95 ? 3.457 6.281 7.206 1.00 91.06 95 PHE A O 1
ATOM 749 N N . LEU A 1 96 ? 2.381 7.962 6.180 1.00 88.31 96 LEU A N 1
ATOM 750 C CA . LEU A 1 96 ? 2.569 8.991 7.202 1.00 88.31 96 LEU A CA 1
ATOM 751 C C . LEU A 1 96 ? 1.223 9.457 7.776 1.00 88.31 96 LEU A C 1
ATOM 753 O O . LEU A 1 96 ? 0.212 9.570 7.074 1.00 88.31 96 LEU A O 1
ATOM 757 N N . SER A 1 97 ? 1.232 9.775 9.069 1.00 83.19 97 SER A N 1
ATOM 758 C CA . SER A 1 97 ? 0.109 10.406 9.768 1.00 83.19 97 SER A CA 1
ATOM 759 C C . SER A 1 97 ? 0.057 11.922 9.472 1.00 83.19 97 SER A C 1
ATOM 761 O O . SER A 1 97 ? 1.110 12.556 9.387 1.00 83.19 97 SER A O 1
ATOM 763 N N . PRO A 1 98 ? -1.131 12.548 9.327 1.00 67.56 98 PRO A N 1
ATOM 764 C CA . PRO A 1 98 ? -2.448 11.945 9.514 1.00 67.56 98 PRO A CA 1
ATOM 765 C C . PRO A 1 98 ? -2.962 11.136 8.317 1.00 67.56 98 PRO A C 1
ATOM 767 O O . PRO A 1 98 ? -3.626 10.144 8.562 1.00 67.56 98 PRO A O 1
ATOM 770 N N . HIS A 1 99 ? -2.673 11.500 7.062 1.00 76.44 99 HIS A N 1
ATOM 771 C CA . HIS A 1 99 ? -3.225 10.812 5.873 1.00 76.44 99 HIS A CA 1
ATOM 772 C C . HIS A 1 99 ? -2.376 11.028 4.603 1.00 76.44 99 HIS A C 1
ATOM 774 O O . HIS A 1 99 ? -2.910 11.166 3.499 1.00 76.44 99 HIS A O 1
ATOM 780 N N . SER A 1 100 ? -1.054 11.145 4.734 1.00 74.94 100 SER A N 1
ATOM 781 C CA . SER A 1 100 ? -0.151 11.368 3.595 1.00 74.94 100 SER A CA 1
ATOM 782 C C . SER A 1 100 ? 0.695 10.132 3.311 1.00 74.94 100 SER A C 1
ATOM 784 O O . SER A 1 100 ? 1.041 9.385 4.217 1.00 74.94 100 SER A O 1
ATOM 786 N N . TRP A 1 101 ? 1.014 9.872 2.046 1.00 80.06 101 TRP A N 1
ATOM 787 C CA . TRP A 1 101 ? 1.956 8.814 1.673 1.00 80.06 101 TRP A CA 1
ATOM 788 C C . TRP A 1 101 ? 2.995 9.328 0.689 1.00 80.06 101 TRP A C 1
ATOM 790 O O . TRP A 1 101 ? 2.784 10.296 -0.054 1.00 80.06 101 TRP A O 1
ATOM 800 N N . ARG A 1 102 ? 4.129 8.637 0.679 1.00 79.56 102 ARG A N 1
ATOM 801 C CA . ARG A 1 102 ? 5.201 8.779 -0.298 1.00 79.56 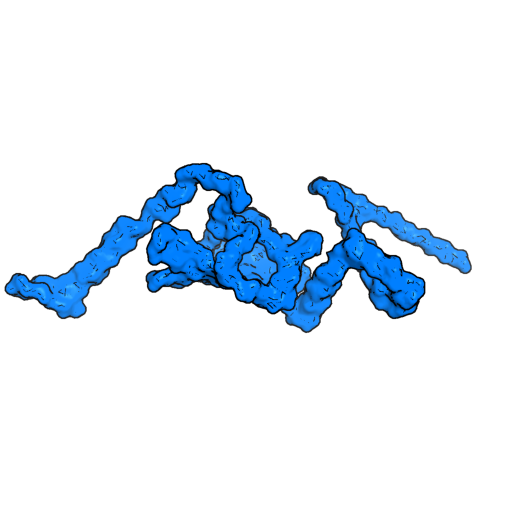102 ARG A CA 1
ATOM 802 C C . ARG A 1 102 ? 5.512 7.402 -0.868 1.00 79.56 102 ARG A C 1
ATOM 804 O O . ARG A 1 102 ? 5.654 6.451 -0.118 1.00 79.56 102 ARG A O 1
ATOM 811 N N . MET A 1 103 ? 5.608 7.304 -2.184 1.00 79.44 103 MET A N 1
ATOM 812 C CA . MET A 1 103 ? 6.091 6.118 -2.879 1.00 79.44 103 MET A CA 1
ATOM 813 C C . MET A 1 103 ? 7.364 6.484 -3.620 1.00 79.44 103 MET A C 1
ATOM 815 O O . MET A 1 103 ? 7.403 7.459 -4.371 1.00 79.44 103 MET A O 1
ATOM 819 N N . GLU A 1 104 ? 8.379 5.660 -3.462 1.00 79.56 104 GLU A N 1
ATOM 820 C CA . GLU A 1 104 ? 9.554 5.632 -4.307 1.00 79.56 104 GLU A CA 1
ATOM 821 C C . GLU A 1 104 ? 9.522 4.352 -5.140 1.00 79.56 104 GLU A C 1
ATOM 823 O O . GLU A 1 104 ? 9.311 3.261 -4.625 1.00 79.56 104 GLU A O 1
ATOM 828 N N . CYS A 1 105 ? 9.666 4.493 -6.449 1.00 74.56 105 CYS A N 1
ATOM 829 C CA . CYS A 1 105 ? 9.713 3.399 -7.404 1.00 74.56 105 CYS A CA 1
ATOM 830 C C . CYS A 1 105 ? 11.078 3.435 -8.078 1.00 74.56 105 CYS A C 1
ATOM 832 O O . CYS A 1 105 ? 11.365 4.347 -8.854 1.00 74.56 105 CYS A O 1
ATOM 834 N N . SER A 1 106 ? 11.895 2.430 -7.815 1.00 73.25 106 SER A N 1
ATOM 835 C CA . SER A 1 106 ? 13.193 2.241 -8.449 1.00 73.25 106 SER A CA 1
ATOM 836 C C . SER A 1 106 ? 13.074 1.133 -9.485 1.00 73.25 106 SER A C 1
ATOM 838 O O . SER A 1 106 ? 12.701 0.008 -9.170 1.00 73.25 106 SER A O 1
ATOM 840 N N . VAL A 1 107 ? 13.347 1.469 -10.741 1.00 70.75 107 VAL A N 1
ATOM 841 C CA . VAL A 1 107 ? 13.397 0.522 -11.856 1.00 70.75 107 VAL A CA 1
ATOM 842 C C . VAL A 1 107 ? 14.861 0.279 -12.182 1.00 70.75 107 VAL A C 1
ATOM 844 O O . VAL A 1 107 ? 15.571 1.219 -12.548 1.00 70.75 107 VAL A O 1
ATOM 847 N N . THR A 1 108 ? 15.295 -0.969 -12.072 1.00 71.62 108 THR A N 1
ATOM 848 C CA . THR A 1 108 ? 16.645 -1.403 -12.423 1.00 71.62 108 THR A CA 1
ATOM 849 C C . THR A 1 108 ? 16.563 -2.362 -13.605 1.00 71.62 108 THR A C 1
ATOM 851 O O . THR A 1 108 ? 15.911 -3.402 -13.543 1.00 71.62 108 THR A O 1
ATOM 854 N N . ALA A 1 109 ? 17.239 -2.003 -14.690 1.00 67.25 109 ALA A N 1
ATOM 855 C CA . ALA A 1 109 ? 17.456 -2.849 -15.855 1.00 67.25 109 ALA A CA 1
ATOM 856 C C . ALA A 1 109 ? 18.964 -3.049 -16.065 1.00 67.25 109 ALA A C 1
ATOM 858 O O . ALA A 1 109 ? 19.773 -2.309 -15.503 1.00 67.25 109 ALA A O 1
ATOM 859 N N . VAL A 1 110 ? 19.342 -4.012 -16.914 1.00 63.81 110 VAL A N 1
ATOM 860 C CA . VAL A 1 110 ? 20.738 -4.449 -17.151 1.00 63.81 110 VAL A CA 1
ATOM 861 C C . VAL A 1 110 ? 21.722 -3.285 -17.376 1.00 63.81 110 VAL A C 1
ATOM 863 O O . VAL A 1 110 ? 22.892 -3.388 -17.016 1.00 63.81 110 VAL A O 1
ATOM 866 N N . HIS A 1 111 ? 21.258 -2.157 -17.926 1.00 64.69 111 HIS A N 1
ATOM 867 C CA . HIS A 1 111 ? 22.115 -1.025 -18.293 1.00 64.69 111 HIS A CA 1
ATOM 868 C C . HIS A 1 111 ? 21.722 0.326 -17.680 1.00 64.69 111 HIS A C 1
ATOM 870 O O . HIS A 1 111 ? 22.374 1.327 -17.972 1.00 64.69 111 HIS A O 1
ATOM 876 N N . PHE A 1 112 ? 20.674 0.401 -16.854 1.00 68.56 112 PHE A N 1
ATOM 877 C CA . PHE A 1 112 ? 20.280 1.660 -16.216 1.00 68.56 112 PHE A CA 1
ATOM 878 C C . PHE A 1 112 ? 19.469 1.446 -14.937 1.00 68.56 112 PHE A C 1
ATOM 880 O O . PHE A 1 112 ? 18.666 0.521 -14.832 1.00 68.56 112 PHE A O 1
ATOM 887 N N . ALA A 1 113 ? 19.633 2.371 -13.993 1.00 73.00 113 ALA A N 1
ATOM 888 C CA . ALA A 1 113 ? 18.755 2.531 -12.843 1.00 73.00 113 ALA A CA 1
ATOM 889 C C . ALA A 1 113 ? 18.005 3.860 -12.980 1.00 73.00 113 ALA A C 1
ATOM 891 O O . ALA A 1 113 ? 18.603 4.893 -13.285 1.00 73.00 113 ALA A O 1
ATOM 892 N N . ASN A 1 114 ? 16.689 3.837 -12.791 1.00 75.75 114 ASN A N 1
ATOM 893 C CA . ASN A 1 114 ? 15.852 5.030 -12.797 1.00 75.75 114 ASN A CA 1
ATOM 894 C C . ASN A 1 114 ? 14.943 5.020 -11.570 1.00 75.75 114 ASN A C 1
ATOM 896 O O . ASN A 1 114 ? 14.127 4.113 -11.409 1.00 75.75 114 ASN A O 1
ATOM 900 N N . THR A 1 115 ? 15.053 6.052 -10.741 1.00 77.00 115 THR A N 1
ATOM 901 C CA . THR A 1 115 ? 14.209 6.230 -9.561 1.00 77.00 115 THR A CA 1
ATOM 902 C C . THR A 1 115 ? 13.170 7.304 -9.828 1.00 77.00 115 THR A C 1
ATOM 904 O O . THR A 1 115 ? 13.467 8.405 -10.293 1.00 77.00 115 THR A O 1
ATOM 907 N N . LYS A 1 116 ? 11.919 6.981 -9.521 1.00 78.12 116 LYS A N 1
ATOM 908 C CA . LYS A 1 116 ? 10.768 7.858 -9.691 1.00 78.12 116 LYS A CA 1
ATOM 909 C C . LYS A 1 116 ? 10.025 7.945 -8.373 1.00 78.12 116 LYS A C 1
ATOM 911 O O . LYS A 1 116 ? 9.747 6.930 -7.747 1.00 78.12 116 LYS A O 1
ATOM 916 N N . GLN A 1 117 ? 9.662 9.152 -7.969 1.00 79.19 117 GLN A N 1
ATOM 917 C CA . GLN A 1 117 ? 8.917 9.373 -6.735 1.00 79.19 117 GLN A CA 1
ATOM 918 C C . GLN A 1 117 ? 7.488 9.825 -7.040 1.00 79.19 117 GLN A C 1
ATOM 920 O O . GLN A 1 117 ? 7.228 10.524 -8.022 1.00 79.19 117 GLN A O 1
ATOM 925 N N . ARG A 1 118 ? 6.549 9.407 -6.192 1.00 79.75 118 ARG A N 1
ATOM 926 C CA . ARG A 1 118 ? 5.171 9.896 -6.149 1.00 79.75 118 ARG A CA 1
ATOM 927 C C . ARG A 1 118 ? 4.783 10.197 -4.711 1.00 79.75 118 ARG A C 1
ATOM 929 O O . ARG A 1 118 ? 5.250 9.556 -3.775 1.00 79.75 118 ARG A O 1
ATOM 936 N N . THR A 1 119 ? 3.894 11.156 -4.534 1.00 84.06 119 THR A N 1
ATOM 937 C CA . THR A 1 119 ? 3.309 11.489 -3.236 1.00 84.06 119 THR A CA 1
ATOM 938 C C . THR A 1 119 ? 1.807 11.640 -3.387 1.00 84.06 119 THR A C 1
ATOM 940 O O . THR A 1 119 ? 1.299 11.898 -4.482 1.00 84.06 119 THR A O 1
ATOM 943 N N . GLY A 1 120 ? 1.080 11.472 -2.290 1.00 85.56 120 GLY A N 1
ATOM 944 C CA . GLY A 1 120 ? -0.366 11.604 -2.315 1.00 85.56 120 GLY A CA 1
ATOM 945 C C . GLY A 1 120 ? -1.015 11.500 -0.949 1.00 85.56 120 GLY A C 1
ATOM 946 O O . GLY A 1 120 ? -0.353 11.593 0.089 1.00 85.56 120 GLY A O 1
ATOM 947 N N . THR A 1 121 ? -2.331 11.322 -0.965 1.00 85.31 121 THR A N 1
ATOM 948 C CA . THR A 1 121 ? -3.136 11.064 0.230 1.00 85.31 121 THR A CA 1
ATOM 949 C C . THR A 1 121 ? -3.652 9.638 0.220 1.00 85.31 121 THR A C 1
ATOM 951 O O . THR A 1 121 ? -3.886 9.056 -0.841 1.00 85.31 121 THR A O 1
ATOM 954 N N . TRP A 1 122 ? -3.775 9.041 1.400 1.00 90.06 122 TRP A N 1
ATOM 955 C CA . TRP A 1 122 ? -4.289 7.684 1.537 1.00 90.06 122 TRP A CA 1
ATOM 956 C C . TRP A 1 122 ? -5.539 7.667 2.403 1.00 90.06 122 TRP A C 1
ATOM 958 O O . TRP A 1 122 ? -5.734 8.517 3.272 1.00 90.06 122 TRP A O 1
ATOM 968 N N . THR A 1 123 ? -6.395 6.686 2.148 1.00 86.50 123 THR A N 1
ATOM 969 C CA . THR A 1 123 ? -7.613 6.427 2.921 1.00 86.50 123 THR A CA 1
ATOM 970 C C . THR A 1 123 ? -7.803 4.924 3.083 1.00 86.50 123 THR A C 1
ATOM 972 O O . THR A 1 123 ? -7.406 4.156 2.209 1.00 86.50 123 THR A O 1
ATOM 975 N N . VAL A 1 124 ? -8.392 4.487 4.198 1.00 86.50 124 VAL A N 1
ATOM 976 C CA . VAL A 1 124 ? -8.700 3.065 4.417 1.00 86.50 124 VAL A CA 1
ATOM 977 C C . VAL A 1 124 ? -10.069 2.753 3.813 1.00 86.50 124 VAL A C 1
ATOM 979 O O . VAL A 1 124 ? -11.077 3.297 4.267 1.00 86.50 124 VAL A O 1
ATOM 982 N N . VAL A 1 125 ? -10.119 1.868 2.818 1.00 86.56 125 VAL A N 1
ATOM 983 C CA . VAL A 1 125 ? -11.351 1.423 2.150 1.00 86.56 125 VAL A CA 1
ATOM 984 C C . VAL A 1 125 ? -11.434 -0.097 2.253 1.00 86.56 125 VAL A C 1
ATOM 986 O O . VAL A 1 125 ? -10.693 -0.815 1.589 1.00 86.56 125 VAL A O 1
ATOM 989 N N . GLY A 1 126 ? -12.346 -0.591 3.093 1.00 87.31 126 GLY A N 1
ATOM 990 C CA . GLY A 1 126 ? -12.402 -2.019 3.425 1.00 87.31 126 GLY A CA 1
ATOM 991 C C . GLY A 1 126 ? -11.098 -2.488 4.077 1.00 87.31 126 GLY A C 1
ATOM 992 O O . GLY A 1 126 ? -10.613 -1.847 5.011 1.00 87.31 126 GLY A O 1
ATOM 993 N N . ASP A 1 127 ? -10.525 -3.573 3.560 1.00 91.06 127 ASP A N 1
ATOM 994 C CA . ASP A 1 127 ? -9.254 -4.186 3.968 1.00 91.06 127 ASP A CA 1
ATOM 995 C C . ASP A 1 127 ? -8.027 -3.644 3.214 1.00 91.06 127 ASP A C 1
ATOM 997 O O . ASP A 1 127 ? -6.941 -4.225 3.278 1.00 91.06 127 ASP A O 1
ATOM 1001 N N . LYS A 1 128 ? -8.173 -2.518 2.507 1.00 92.50 128 LYS A N 1
ATOM 1002 C CA . LYS A 1 128 ? -7.114 -1.928 1.685 1.00 92.50 128 LYS A CA 1
ATOM 1003 C C . LYS A 1 128 ? -6.882 -0.457 1.997 1.00 92.50 128 LYS A C 1
ATOM 1005 O O . LYS A 1 128 ? -7.767 0.266 2.457 1.00 92.50 128 LYS A O 1
ATOM 1010 N N . ILE A 1 129 ? -5.681 -0.001 1.675 1.00 90.62 129 ILE A N 1
ATOM 1011 C CA . ILE A 1 129 ? -5.315 1.406 1.624 1.00 90.62 129 ILE A CA 1
ATOM 1012 C C . ILE A 1 129 ? -5.451 1.893 0.186 1.00 90.62 129 ILE A C 1
ATOM 1014 O O . ILE A 1 129 ? -4.720 1.451 -0.697 1.00 90.62 129 ILE A O 1
ATOM 1018 N N . CYS A 1 130 ? -6.393 2.806 -0.038 1.00 89.44 130 CYS A N 1
ATOM 1019 C CA . CYS A 1 130 ? -6.571 3.514 -1.297 1.00 89.44 130 CYS A CA 1
ATOM 1020 C C . CYS A 1 130 ? -5.634 4.725 -1.327 1.00 89.44 130 CYS A C 1
ATOM 1022 O O . CYS A 1 130 ? -5.782 5.656 -0.528 1.00 89.44 130 CYS A O 1
ATOM 1024 N N . CYS A 1 131 ? -4.677 4.703 -2.246 1.00 89.06 131 CYS A N 1
ATOM 1025 C CA . CYS A 1 131 ? -3.692 5.747 -2.472 1.00 89.06 131 CYS A CA 1
ATOM 1026 C C . CYS A 1 131 ? -4.130 6.624 -3.643 1.00 89.06 131 CYS A C 1
ATOM 1028 O O . CYS A 1 131 ? -4.166 6.172 -4.788 1.00 89.06 131 CYS A O 1
ATOM 1030 N N . LYS A 1 132 ? -4.414 7.893 -3.352 1.00 87.12 132 LYS A N 1
ATOM 1031 C CA . LYS A 1 132 ? -4.745 8.911 -4.348 1.00 87.12 132 LYS A CA 1
ATOM 1032 C C . LYS A 1 132 ? -3.520 9.768 -4.634 1.00 87.12 132 LYS A C 1
ATOM 1034 O O . LYS A 1 132 ? -2.996 10.380 -3.695 1.00 87.12 132 LYS A O 1
ATOM 1039 N N . PRO A 1 133 ? -3.024 9.816 -5.881 1.00 82.38 133 PRO A N 1
ATOM 1040 C CA . PRO A 1 133 ? -1.918 10.691 -6.239 1.00 82.38 133 PRO A CA 1
ATOM 1041 C C . PRO A 1 133 ? -2.257 12.144 -5.898 1.00 82.38 133 PRO A C 1
ATOM 1043 O O . PRO A 1 133 ? -3.338 12.641 -6.213 1.00 82.38 133 PRO A O 1
ATOM 1046 N N . GLY A 1 134 ? -1.331 12.845 -5.249 1.00 72.81 134 GLY A N 1
ATOM 1047 C CA . GLY A 1 134 ? -1.467 14.281 -5.060 1.00 72.81 134 GLY A CA 1
ATOM 1048 C C . GLY A 1 134 ? -1.282 14.998 -6.394 1.00 72.81 134 GLY A C 1
ATOM 1049 O O . GLY A 1 134 ? -0.475 14.578 -7.225 1.00 72.81 134 GLY A O 1
ATOM 1050 N N . CYS A 1 135 ? -1.965 16.128 -6.584 1.00 55.56 135 CYS A N 1
ATOM 1051 C CA . CYS A 1 135 ? -1.550 17.112 -7.579 1.00 55.56 135 CYS A CA 1
ATOM 1052 C C . CYS A 1 135 ? -0.206 17.693 -7.123 1.00 55.56 135 CYS A C 1
ATOM 1054 O O . CYS A 1 135 ? -0.164 18.745 -6.483 1.00 55.56 135 CYS A O 1
ATOM 1056 N N . ALA A 1 136 ? 0.896 16.988 -7.378 1.00 52.94 136 ALA A N 1
ATOM 1057 C CA . ALA A 1 136 ? 2.215 17.560 -7.198 1.00 52.94 136 ALA A CA 1
ATOM 1058 C C . ALA A 1 136 ? 2.262 18.826 -8.061 1.00 52.94 136 ALA A C 1
ATOM 1060 O O . ALA A 1 136 ? 2.093 18.764 -9.281 1.00 52.94 136 ALA A O 1
ATOM 1061 N N . LYS A 1 137 ? 2.433 19.994 -7.425 1.00 49.16 137 LYS A N 1
ATOM 1062 C CA . LYS A 1 137 ? 2.894 21.179 -8.148 1.00 49.16 137 LYS A CA 1
ATOM 1063 C C . LYS A 1 137 ? 4.212 20.750 -8.764 1.00 49.16 137 LYS A C 1
ATOM 1065 O O . LYS A 1 137 ? 5.117 20.400 -8.014 1.00 49.16 137 LYS A O 1
ATOM 1070 N N . ILE A 1 138 ? 4.227 20.667 -10.089 1.00 44.72 138 ILE A N 1
ATOM 1071 C CA . ILE A 1 138 ? 5.333 20.183 -10.910 1.00 44.72 138 ILE A CA 1
ATOM 1072 C C . ILE A 1 138 ? 6.613 20.834 -10.380 1.00 44.72 138 ILE A C 1
ATOM 1074 O O . ILE A 1 138 ? 6.848 22.016 -10.608 1.00 44.72 138 ILE A O 1
ATOM 1078 N N . SER A 1 139 ? 7.377 20.086 -9.588 1.00 41.97 139 SER A N 1
ATOM 1079 C CA . SER A 1 139 ? 8.750 20.440 -9.270 1.00 41.97 139 SER A CA 1
ATOM 1080 C C . SER A 1 139 ? 9.560 20.029 -10.485 1.00 41.97 139 SER A C 1
ATOM 1082 O O . SER A 1 139 ? 9.364 18.930 -11.013 1.00 41.97 139 SER A O 1
ATOM 1084 N N . GLU A 1 140 ? 10.401 20.938 -10.961 1.00 47.69 140 GLU A N 1
ATOM 1085 C CA . GLU A 1 140 ? 11.303 20.712 -12.082 1.00 47.69 140 GLU A CA 1
ATOM 1086 C C . GLU A 1 140 ? 12.258 19.562 -11.707 1.00 47.69 140 GLU A C 1
ATOM 1088 O O . GLU A 1 140 ? 13.156 19.736 -10.894 1.00 47.69 140 GLU A O 1
ATOM 1093 N N . GLU A 1 141 ? 11.984 18.378 -12.272 1.00 44.06 141 GLU A N 1
ATOM 1094 C CA . GLU A 1 141 ? 12.695 17.088 -12.128 1.00 44.06 141 GLU A CA 1
ATOM 1095 C C . GLU A 1 141 ? 12.491 16.339 -10.787 1.00 44.06 141 GLU A C 1
ATOM 1097 O O . GLU A 1 141 ? 12.447 16.967 -9.731 1.00 44.06 141 GLU A O 1
ATOM 1102 N N . PRO A 1 142 ? 12.321 14.991 -10.766 1.00 48.16 142 PRO A N 1
ATOM 1103 C CA . PRO A 1 142 ? 12.570 13.971 -11.793 1.00 48.16 142 PRO A CA 1
ATOM 1104 C C . PRO A 1 142 ? 11.296 13.492 -12.522 1.00 48.16 142 PRO A C 1
ATOM 1106 O O . PRO A 1 142 ? 10.163 13.782 -12.137 1.00 48.16 142 PRO A O 1
ATOM 1109 N N . THR A 1 143 ? 11.497 12.740 -13.609 1.00 50.59 143 THR A N 1
ATOM 1110 C CA . THR A 1 143 ? 10.493 12.145 -14.514 1.00 50.59 143 THR A CA 1
ATOM 1111 C C . THR A 1 143 ? 9.262 11.581 -13.788 1.00 50.59 143 THR A C 1
ATOM 1113 O O . THR A 1 143 ? 9.261 10.447 -13.304 1.00 50.59 143 THR A O 1
ATOM 1116 N N . HIS A 1 144 ? 8.178 12.358 -13.735 1.00 49.81 144 HIS A N 1
ATOM 1117 C CA . HIS A 1 144 ? 6.925 11.913 -13.135 1.00 49.81 144 HIS A CA 1
ATOM 1118 C C . HIS A 1 144 ? 6.359 10.748 -13.957 1.00 49.81 144 HIS A C 1
ATOM 1120 O O . HIS A 1 144 ? 6.137 10.871 -15.165 1.00 49.81 144 HIS A O 1
ATOM 1126 N N . VAL A 1 145 ? 6.108 9.599 -13.322 1.00 50.62 145 VAL A N 1
ATOM 1127 C CA . VAL A 1 145 ? 5.366 8.517 -13.982 1.00 50.62 145 VAL A CA 1
ATOM 1128 C C . VAL A 1 145 ? 3.943 9.017 -14.211 1.00 50.62 145 VAL A C 1
ATOM 1130 O O . VAL A 1 145 ? 3.205 9.196 -13.239 1.00 50.62 145 VAL A O 1
ATOM 1133 N N . ARG A 1 146 ? 3.537 9.186 -15.474 1.00 51.00 146 ARG A N 1
ATOM 1134 C CA . ARG A 1 146 ? 2.137 9.400 -15.865 1.00 51.00 146 ARG A CA 1
ATOM 1135 C C . ARG A 1 146 ? 1.313 8.157 -15.522 1.00 51.00 146 ARG A C 1
ATOM 1137 O O . ARG A 1 146 ? 1.146 7.267 -16.338 1.00 51.00 146 ARG A O 1
ATOM 1144 N N . GLY A 1 147 ? 0.841 8.088 -14.289 1.00 52.53 147 GLY A N 1
ATOM 1145 C CA . GLY A 1 147 ? -0.203 7.171 -13.857 1.00 52.53 147 GLY A CA 1
ATOM 1146 C C . GLY A 1 147 ? -1.065 7.973 -12.909 1.00 52.53 147 GLY A C 1
ATOM 1147 O O . GLY A 1 147 ? -0.667 8.229 -11.776 1.00 52.53 147 GLY A O 1
ATOM 1148 N N . SER A 1 148 ? -2.177 8.471 -13.439 1.00 55.19 148 SER A N 1
ATOM 1149 C CA . SER A 1 148 ? -3.165 9.286 -12.730 1.00 55.19 148 SER A CA 1
ATOM 1150 C C . SER A 1 148 ? -4.150 8.442 -11.924 1.00 55.19 148 SER A C 1
ATOM 1152 O O . SER A 1 148 ? -5.127 8.975 -11.413 1.00 55.19 148 SER A O 1
ATOM 1154 N N . SER A 1 149 ? -3.942 7.129 -11.881 1.00 73.25 149 SER A N 1
ATOM 1155 C CA . SER A 1 149 ? -4.913 6.198 -11.335 1.00 73.25 149 SER A CA 1
ATOM 1156 C C . SER A 1 149 ? -4.671 6.000 -9.847 1.00 73.25 149 SER A C 1
ATOM 1158 O O . SER A 1 149 ? -3.548 5.712 -9.422 1.00 73.25 149 SER A O 1
ATOM 1160 N N . ASP A 1 150 ? -5.746 6.131 -9.079 1.00 84.81 150 ASP A N 1
ATOM 1161 C CA . ASP A 1 150 ? -5.819 5.628 -7.715 1.00 84.81 150 ASP A CA 1
ATOM 1162 C C . ASP A 1 150 ? -5.475 4.132 -7.713 1.00 84.81 150 ASP A C 1
ATOM 1164 O O . ASP A 1 150 ? -5.777 3.403 -8.664 1.00 84.81 150 ASP A O 1
ATOM 1168 N N . PHE A 1 151 ? -4.833 3.663 -6.650 1.00 86.25 151 PHE A N 1
ATOM 1169 C CA . PHE A 1 151 ? -4.501 2.250 -6.499 1.00 86.25 151 PHE A CA 1
ATOM 1170 C C . PHE A 1 151 ? -4.701 1.791 -5.056 1.00 86.25 151 PHE A C 1
ATOM 1172 O O . PHE A 1 151 ? -4.705 2.600 -4.130 1.00 86.25 151 PHE A O 1
ATOM 1179 N N . GLU A 1 152 ? -4.897 0.486 -4.867 1.00 90.50 152 GLU A N 1
ATOM 1180 C CA . GLU A 1 152 ? -5.245 -0.097 -3.570 1.00 90.50 152 GLU A CA 1
ATOM 1181 C C . GLU A 1 152 ? -4.215 -1.144 -3.132 1.00 90.50 152 GLU A C 1
ATOM 1183 O O . GLU A 1 152 ? -3.979 -2.117 -3.849 1.00 90.50 152 GLU A O 1
ATOM 1188 N N . ILE A 1 153 ? -3.644 -0.987 -1.936 1.00 90.94 153 ILE A N 1
ATOM 1189 C CA . ILE A 1 153 ? -2.714 -1.957 -1.337 1.00 90.94 153 ILE A CA 1
ATOM 1190 C C . ILE A 1 153 ? -3.408 -2.648 -0.155 1.00 90.94 153 ILE A C 1
ATOM 1192 O O . ILE A 1 153 ? -3.946 -1.946 0.704 1.00 90.94 153 ILE A O 1
ATOM 1196 N N . PRO A 1 154 ? -3.417 -3.989 -0.066 1.00 92.88 154 PRO A N 1
ATOM 1197 C CA . PRO A 1 154 ? -3.967 -4.688 1.092 1.00 92.88 154 PRO A CA 1
ATOM 1198 C C . PRO A 1 154 ? -3.296 -4.254 2.398 1.00 92.88 154 PRO A C 1
ATOM 1200 O O . PRO A 1 154 ? -2.072 -4.197 2.497 1.00 92.88 154 PRO A O 1
ATOM 1203 N N . VAL A 1 155 ? -4.095 -3.991 3.433 1.00 93.38 155 VAL A N 1
ATOM 1204 C CA . VAL A 1 155 ? -3.588 -3.628 4.767 1.00 93.38 155 VAL A CA 1
ATOM 1205 C C . VAL A 1 155 ? -2.704 -4.738 5.333 1.00 93.38 155 VAL A C 1
ATOM 1207 O O . VAL A 1 155 ? -1.704 -4.448 5.981 1.00 93.38 155 VAL A O 1
ATOM 1210 N N . ALA A 1 156 ? -3.050 -5.999 5.068 1.00 92.94 156 ALA A N 1
ATOM 1211 C CA . ALA A 1 156 ? -2.263 -7.147 5.503 1.00 92.94 156 ALA A CA 1
ATOM 1212 C C . ALA A 1 156 ? -0.825 -7.112 4.954 1.00 92.94 156 ALA A C 1
ATOM 1214 O O . ALA A 1 156 ? 0.101 -7.350 5.722 1.00 92.94 156 ALA A O 1
ATOM 1215 N N . ASP A 1 157 ? -0.651 -6.745 3.679 1.00 92.19 157 ASP A N 1
ATOM 1216 C CA . ASP A 1 157 ? 0.664 -6.649 3.027 1.00 92.19 157 ASP A CA 1
ATOM 1217 C C . ASP A 1 157 ? 1.499 -5.502 3.626 1.00 92.19 157 ASP A C 1
ATOM 1219 O O . ASP A 1 157 ? 2.707 -5.622 3.812 1.00 92.19 157 ASP A O 1
ATOM 1223 N N . ILE A 1 158 ? 0.856 -4.385 3.983 1.00 93.12 158 ILE A N 1
ATOM 1224 C CA . ILE A 1 158 ? 1.546 -3.258 4.631 1.00 93.12 158 ILE A CA 1
ATOM 1225 C C . ILE A 1 158 ? 1.976 -3.640 6.048 1.00 93.12 158 ILE A C 1
ATOM 1227 O O . ILE A 1 158 ? 3.093 -3.350 6.461 1.00 93.12 158 ILE A O 1
ATOM 1231 N N . LEU A 1 159 ? 1.098 -4.309 6.798 1.00 93.44 159 LEU A N 1
ATOM 1232 C CA . LEU A 1 159 ? 1.394 -4.746 8.160 1.00 93.44 159 LEU A CA 1
ATOM 1233 C C . LEU A 1 159 ? 2.448 -5.860 8.213 1.00 93.44 159 LEU A C 1
ATOM 1235 O O . LEU A 1 159 ? 3.128 -5.978 9.231 1.00 93.44 159 LEU A O 1
ATOM 1239 N N . SER A 1 160 ? 2.601 -6.665 7.156 1.00 92.12 160 SER A N 1
ATOM 1240 C CA . SER A 1 160 ? 3.699 -7.633 7.051 1.00 92.12 160 SER A CA 1
ATOM 1241 C C . SER A 1 160 ? 5.033 -6.988 6.670 1.00 92.12 160 SER A C 1
ATOM 1243 O O . SER A 1 160 ? 6.073 -7.611 6.874 1.00 92.12 160 SER A O 1
ATOM 1245 N N . GLY A 1 161 ? 5.022 -5.765 6.129 1.00 87.56 161 GLY A N 1
ATOM 1246 C CA . GLY A 1 161 ? 6.202 -4.994 5.713 1.00 87.56 161 GLY A CA 1
ATOM 1247 C C . GLY A 1 161 ? 6.806 -5.422 4.369 1.00 87.56 161 GLY A C 1
ATOM 1248 O O . GLY A 1 161 ? 7.419 -4.603 3.684 1.00 87.56 161 GLY A O 1
ATOM 1249 N N . ASP A 1 162 ? 6.592 -6.674 3.961 1.00 78.38 162 ASP A N 1
ATOM 1250 C CA . ASP A 1 162 ? 7.004 -7.224 2.669 1.00 78.38 162 ASP A CA 1
ATOM 1251 C C . ASP A 1 162 ? 5.944 -8.201 2.131 1.00 78.38 162 ASP A C 1
ATOM 1253 O O . ASP A 1 162 ? 5.277 -8.926 2.876 1.00 78.38 162 ASP A O 1
ATOM 1257 N N . THR A 1 163 ? 5.807 -8.218 0.809 1.00 70.19 163 THR A N 1
ATOM 1258 C CA . THR A 1 163 ? 5.010 -9.176 0.034 1.00 70.19 163 THR A CA 1
ATOM 1259 C C . THR A 1 163 ? 5.620 -10.570 -0.089 1.00 70.19 163 THR A C 1
ATOM 1261 O O . THR A 1 163 ? 4.896 -11.492 -0.469 1.00 70.19 163 THR A O 1
ATOM 1264 N N . GLY A 1 164 ? 6.925 -10.734 0.162 1.00 65.75 164 GLY A N 1
ATOM 1265 C CA . GLY A 1 164 ? 7.632 -12.023 0.170 1.00 65.75 164 GLY A CA 1
ATOM 1266 C C . GLY A 1 164 ? 7.654 -12.789 -1.163 1.00 65.75 164 GLY A C 1
ATOM 1267 O O . GLY A 1 164 ? 8.160 -13.907 -1.210 1.00 65.75 164 GLY A O 1
ATOM 1268 N N . SER A 1 165 ? 7.106 -12.223 -2.243 1.00 69.75 165 SER A N 1
ATOM 1269 C CA . SER A 1 165 ? 6.980 -12.863 -3.554 1.00 69.75 165 SER A CA 1
ATOM 1270 C C . SER A 1 165 ? 7.240 -11.853 -4.661 1.00 69.75 165 SER A C 1
ATOM 1272 O O . SER A 1 165 ? 6.497 -10.881 -4.798 1.00 69.75 165 SER A O 1
ATOM 1274 N N . VAL A 1 166 ? 8.248 -12.144 -5.479 1.00 73.19 166 VAL A N 1
ATOM 1275 C CA . VAL A 1 166 ? 8.687 -11.311 -6.610 1.00 73.19 166 VAL A CA 1
ATOM 1276 C C . VAL A 1 166 ? 7.980 -11.702 -7.919 1.00 73.19 166 VAL A C 1
ATOM 1278 O O . VAL A 1 166 ? 7.879 -10.901 -8.847 1.00 73.19 166 VAL A O 1
ATOM 1281 N N . ASP A 1 167 ? 7.419 -12.913 -7.971 1.00 71.75 167 ASP A N 1
ATOM 1282 C CA . ASP A 1 167 ? 6.957 -13.536 -9.220 1.00 71.75 167 ASP A CA 1
ATOM 1283 C C . ASP A 1 167 ? 5.522 -13.157 -9.625 1.00 71.75 167 ASP A C 1
ATOM 1285 O O . ASP A 1 167 ? 5.062 -13.506 -10.712 1.00 71.75 167 ASP A O 1
ATOM 1289 N N . LEU A 1 168 ? 4.782 -12.453 -8.762 1.00 76.38 168 LEU A N 1
ATOM 1290 C CA . LEU A 1 168 ? 3.371 -12.134 -8.985 1.00 76.38 168 LEU A CA 1
ATOM 1291 C C . LEU A 1 168 ? 3.157 -10.627 -9.063 1.00 76.38 168 LEU A C 1
ATOM 1293 O O . LEU A 1 168 ? 3.234 -9.936 -8.047 1.00 76.38 168 LEU A O 1
ATOM 1297 N N . ILE A 1 169 ? 2.800 -10.150 -10.262 1.00 81.25 169 ILE A N 1
ATOM 1298 C CA . ILE A 1 169 ? 2.331 -8.777 -10.466 1.00 81.25 169 ILE A CA 1
ATOM 1299 C C . ILE A 1 169 ? 1.010 -8.599 -9.712 1.00 81.25 169 ILE A C 1
ATOM 1301 O O . ILE A 1 169 ? 0.010 -9.273 -9.975 1.00 81.25 169 ILE A O 1
ATOM 1305 N N . ARG A 1 170 ? 0.995 -7.672 -8.762 1.00 85.69 170 ARG A N 1
ATOM 1306 C CA . ARG A 1 170 ? -0.170 -7.314 -7.962 1.00 85.69 170 ARG A CA 1
ATOM 1307 C C . ARG A 1 170 ? -1.145 -6.456 -8.772 1.00 85.69 170 ARG A C 1
ATOM 1309 O O . ARG A 1 170 ? -0.725 -5.652 -9.602 1.00 85.69 170 ARG A O 1
ATOM 1316 N N . PRO A 1 171 ? -2.458 -6.529 -8.488 1.00 84.81 171 PRO A N 1
ATOM 1317 C CA . PRO A 1 171 ? -3.463 -5.739 -9.205 1.00 84.81 171 PRO A CA 1
ATOM 1318 C C . PRO A 1 171 ? -3.180 -4.228 -9.240 1.00 84.81 171 PRO A C 1
ATOM 1320 O O . PRO A 1 171 ? -3.419 -3.576 -10.252 1.00 84.81 171 PRO A O 1
ATOM 1323 N N . TRP A 1 172 ? -2.629 -3.666 -8.159 1.00 85.12 172 TRP A N 1
ATOM 1324 C CA . TRP A 1 172 ? -2.294 -2.242 -8.085 1.00 85.12 172 TRP A CA 1
ATOM 1325 C C . TRP A 1 172 ? -1.097 -1.850 -8.963 1.00 85.12 172 TRP A C 1
ATOM 1327 O O . TRP A 1 172 ? -1.005 -0.702 -9.402 1.00 85.12 172 TRP A O 1
ATOM 1337 N N . GLU A 1 173 ? -0.193 -2.787 -9.261 1.00 83.56 173 GLU A N 1
ATOM 1338 C CA . GLU A 1 173 ? 0.987 -2.514 -10.080 1.00 83.56 173 GLU A CA 1
ATOM 1339 C C . GLU A 1 173 ? 0.611 -2.175 -11.514 1.00 83.56 173 GLU A C 1
ATOM 1341 O O . GLU A 1 173 ? 1.276 -1.342 -12.120 1.00 83.56 173 GLU A O 1
ATOM 1346 N N . TYR A 1 174 ? -0.475 -2.745 -12.043 1.00 80.94 174 TYR A N 1
ATOM 1347 C CA . TYR A 1 174 ? -0.950 -2.432 -13.391 1.00 80.94 174 TYR A CA 1
ATOM 1348 C C . TYR A 1 174 ? -1.207 -0.927 -13.552 1.00 80.94 174 TYR A C 1
ATOM 1350 O O . TYR A 1 174 ? -0.658 -0.297 -14.456 1.00 80.94 174 TYR A O 1
ATOM 1358 N N . GLY A 1 175 ? -1.921 -0.311 -12.603 1.00 70.94 175 GLY A N 1
ATOM 1359 C CA . GLY A 1 175 ? -2.185 1.132 -12.611 1.00 70.94 175 GLY A CA 1
ATOM 1360 C C . GLY A 1 175 ? -0.928 1.984 -12.400 1.00 70.94 175 GLY A C 1
ATOM 1361 O O . GLY A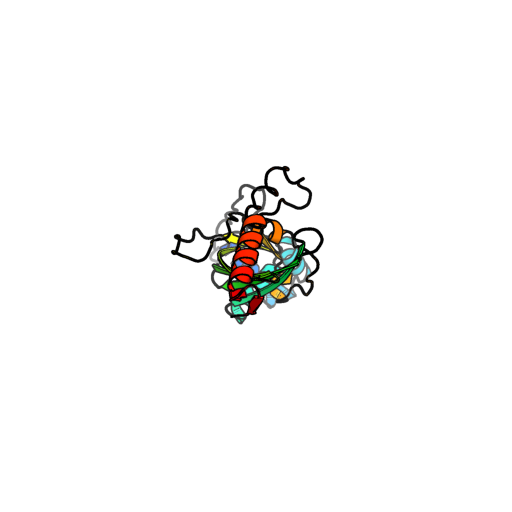 1 175 ? -0.743 3.008 -13.061 1.00 70.94 175 GLY A O 1
ATOM 1362 N N . VAL A 1 176 ? -0.018 1.555 -11.519 1.00 72.25 176 VAL A N 1
ATOM 1363 C CA . VAL A 1 176 ? 1.243 2.276 -11.274 1.00 72.25 176 VAL A CA 1
ATOM 1364 C C . VAL A 1 176 ? 2.162 2.230 -12.498 1.00 72.25 176 VAL A C 1
ATOM 1366 O O . VAL A 1 176 ? 2.795 3.240 -12.819 1.00 72.25 176 VAL A O 1
ATOM 1369 N N . ARG A 1 177 ? 2.196 1.086 -13.188 1.00 74.56 177 ARG A N 1
ATOM 1370 C CA . ARG A 1 177 ? 3.003 0.818 -14.385 1.00 74.56 177 ARG A CA 1
ATOM 1371 C C . ARG A 1 177 ? 2.374 1.352 -15.675 1.00 74.56 177 ARG A C 1
ATOM 1373 O O . ARG A 1 177 ? 3.080 1.455 -16.672 1.00 74.56 177 ARG A O 1
ATOM 1380 N N . GLY A 1 178 ? 1.088 1.708 -15.668 1.00 70.56 178 GLY A N 1
ATOM 1381 C CA . GLY A 1 178 ? 0.351 2.082 -16.880 1.00 70.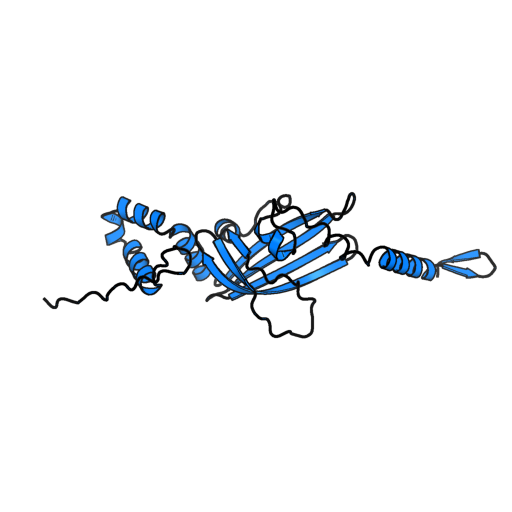56 178 GLY A CA 1
ATOM 1382 C C . GLY A 1 178 ? 0.065 0.891 -17.802 1.00 70.56 178 GLY A C 1
ATOM 1383 O O . GLY A 1 178 ? -0.056 1.070 -19.011 1.00 70.56 178 GLY A O 1
ATOM 1384 N N . LEU A 1 179 ? 0.005 -0.319 -17.240 1.00 75.25 179 LEU A N 1
ATOM 1385 C CA . LEU A 1 179 ? -0.409 -1.533 -17.939 1.00 75.25 179 LEU A CA 1
ATOM 1386 C C . LEU A 1 179 ? -1.948 -1.628 -17.945 1.00 75.25 179 LEU A C 1
ATOM 1388 O O . LEU A 1 179 ? -2.580 -1.148 -16.999 1.00 75.25 179 LEU A O 1
ATOM 1392 N N . PRO A 1 180 ? -2.555 -2.253 -18.971 1.00 74.50 180 PRO A N 1
ATOM 1393 C CA . PRO A 1 180 ? -3.991 -2.539 -18.974 1.00 74.50 180 PRO A CA 1
ATOM 1394 C C . PRO A 1 180 ? -4.357 -3.438 -17.791 1.00 74.50 180 PRO A C 1
ATOM 1396 O O . PRO A 1 180 ? -3.528 -4.233 -17.339 1.00 74.50 180 PRO A O 1
ATOM 1399 N N . ALA A 1 181 ? -5.582 -3.320 -17.278 1.00 75.88 181 ALA A N 1
ATOM 1400 C CA . ALA A 1 181 ? -6.010 -4.161 -16.169 1.00 75.88 181 ALA A CA 1
ATOM 1401 C C . ALA A 1 181 ? -5.982 -5.649 -16.584 1.00 75.88 181 ALA A C 1
ATOM 1403 O O . ALA A 1 181 ? -6.197 -5.974 -17.755 1.00 75.88 181 ALA A O 1
ATOM 1404 N N . PRO A 1 182 ? -5.718 -6.584 -15.655 1.00 72.31 182 PRO A N 1
ATOM 1405 C CA . PRO A 1 182 ? -5.708 -8.006 -15.979 1.00 72.31 182 PRO A CA 1
ATOM 1406 C C . PRO A 1 182 ? -7.072 -8.434 -16.539 1.00 72.31 182 PRO A C 1
ATOM 1408 O O . PRO A 1 182 ? -8.094 -8.306 -15.868 1.00 72.31 182 PRO A O 1
ATOM 1411 N N . GLY A 1 183 ? -7.079 -8.943 -17.774 1.00 73.56 183 GLY A N 1
ATOM 1412 C CA . GLY A 1 183 ? -8.296 -9.339 -18.494 1.00 73.56 183 GLY A CA 1
ATOM 1413 C C . GLY A 1 183 ? -8.826 -8.299 -19.485 1.00 73.56 183 GLY A C 1
ATOM 1414 O O . GLY A 1 183 ? -9.698 -8.632 -20.285 1.00 73.56 183 GLY A O 1
ATOM 1415 N N . GLU A 1 184 ? -8.283 -7.082 -19.495 1.00 67.62 184 GLU A N 1
ATOM 1416 C CA . GLU A 1 184 ? -8.468 -6.154 -20.608 1.00 67.62 184 GLU A CA 1
ATOM 1417 C C . GLU A 1 184 ? -7.475 -6.528 -21.710 1.00 67.62 184 GLU A C 1
ATOM 1419 O O . GLU A 1 184 ? -6.259 -6.516 -21.504 1.00 67.62 184 GLU A O 1
ATOM 1424 N N . GLU A 1 185 ? -7.987 -6.907 -22.885 1.00 52.91 185 GLU A N 1
ATOM 1425 C CA . GLU A 1 185 ? -7.131 -7.055 -24.060 1.00 52.91 185 GLU A CA 1
ATOM 1426 C C . GLU A 1 185 ? -6.421 -5.715 -24.291 1.00 52.91 185 GLU A C 1
ATOM 1428 O O . GLU A 1 185 ? -7.098 -4.684 -24.377 1.00 52.91 185 GLU A O 1
ATOM 1433 N N . PRO A 1 186 ? -5.079 -5.687 -24.385 1.00 53.28 186 PRO A N 1
ATOM 1434 C CA . PRO A 1 186 ? -4.387 -4.467 -24.741 1.00 53.28 186 PRO A CA 1
ATOM 1435 C C . PRO A 1 186 ? -4.921 -4.033 -26.101 1.00 53.28 186 PRO A C 1
ATOM 1437 O O . PRO A 1 186 ? -4.691 -4.711 -27.107 1.00 53.28 186 PRO A O 1
ATOM 1440 N N . GLU A 1 187 ? -5.625 -2.898 -26.150 1.00 50.22 187 GLU A N 1
ATOM 1441 C CA . GLU A 1 187 ? -5.855 -2.206 -27.409 1.00 50.22 187 GLU A CA 1
ATOM 1442 C C . GLU A 1 187 ? -4.473 -2.099 -28.060 1.00 50.22 187 GLU A C 1
ATOM 1444 O O . GLU A 1 187 ? -3.549 -1.513 -27.489 1.00 50.22 187 GLU A O 1
ATOM 1449 N N . ARG A 1 188 ? -4.292 -2.765 -29.209 1.00 47.41 188 ARG A N 1
ATOM 1450 C CA . ARG A 1 188 ? -2.997 -3.007 -29.878 1.00 47.41 188 ARG A CA 1
ATOM 1451 C C . ARG A 1 188 ? -2.168 -1.739 -30.162 1.00 47.41 188 ARG A C 1
ATOM 1453 O O . ARG A 1 188 ? -1.078 -1.837 -30.714 1.00 47.41 188 ARG A O 1
ATOM 1460 N N . ALA A 1 189 ? -2.666 -0.560 -29.804 1.00 42.16 189 ALA A N 1
ATOM 1461 C CA . ALA A 1 189 ? -2.110 0.745 -30.096 1.00 42.16 189 ALA A CA 1
ATOM 1462 C C . ALA A 1 189 ? -0.965 1.202 -29.168 1.00 42.16 189 ALA A C 1
ATOM 1464 O O . ALA A 1 189 ? -0.175 2.038 -29.601 1.00 42.16 189 ALA A O 1
ATOM 1465 N N . THR A 1 190 ? -0.800 0.681 -27.943 1.00 45.28 190 THR A N 1
ATOM 1466 C CA . THR A 1 190 ? 0.093 1.357 -26.961 1.00 45.28 190 THR A CA 1
ATOM 1467 C C . THR A 1 190 ? 1.417 0.644 -26.662 1.00 45.28 190 THR A C 1
ATOM 1469 O O . THR A 1 190 ? 2.337 1.263 -26.133 1.00 45.28 190 THR A O 1
ATOM 1472 N N . LEU A 1 191 ? 1.589 -0.622 -27.059 1.00 43.94 191 LEU A N 1
ATOM 1473 C CA . LEU A 1 191 ? 2.877 -1.324 -26.894 1.00 43.94 191 LEU A CA 1
ATOM 1474 C C . LEU A 1 191 ? 3.900 -0.999 -27.997 1.00 43.94 191 LEU A C 1
ATOM 1476 O O . LEU A 1 191 ? 5.094 -1.203 -27.801 1.00 43.94 191 LEU A O 1
ATOM 1480 N N . GLN A 1 192 ? 3.468 -0.440 -29.133 1.00 41.06 192 GLN A N 1
ATOM 1481 C CA . GLN A 1 192 ? 4.384 -0.022 -30.203 1.00 41.06 192 GLN A CA 1
ATOM 1482 C C . GLN A 1 192 ? 4.935 1.402 -30.025 1.00 41.06 192 GLN A C 1
ATOM 1484 O O . GLN A 1 192 ? 6.018 1.687 -30.528 1.00 41.06 192 GLN A O 1
ATOM 1489 N N . SER A 1 193 ? 4.266 2.296 -29.285 1.00 42.28 193 SER A N 1
ATOM 1490 C CA . SER A 1 193 ? 4.698 3.702 -29.170 1.00 42.28 193 SER A CA 1
ATOM 1491 C C . SER A 1 193 ? 5.710 3.977 -28.048 1.00 42.28 193 SER A C 1
ATOM 1493 O O . SER A 1 193 ? 6.249 5.079 -27.980 1.00 42.28 193 SER A O 1
ATOM 1495 N N . ALA A 1 194 ? 5.996 3.001 -27.177 1.00 43.28 194 ALA A N 1
ATOM 1496 C CA . ALA A 1 194 ? 7.100 3.076 -26.210 1.00 43.28 194 ALA A CA 1
ATOM 1497 C C . ALA A 1 194 ? 8.460 2.674 -26.821 1.00 43.28 194 ALA A C 1
ATOM 1499 O O . ALA A 1 194 ? 9.505 2.865 -26.198 1.00 43.28 194 ALA A O 1
ATOM 1500 N N . LEU A 1 195 ? 8.460 2.174 -28.061 1.00 50.91 195 LEU A N 1
ATOM 1501 C CA . LEU A 1 195 ? 9.660 1.878 -28.834 1.00 50.91 195 LEU A CA 1
ATOM 1502 C C . LEU A 1 195 ? 9.985 3.041 -29.786 1.00 50.91 195 LEU A C 1
ATOM 1504 O O . LEU A 1 195 ? 9.640 3.010 -30.963 1.00 50.91 195 LEU A O 1
ATOM 1508 N N . PRO A 1 196 ? 10.756 4.029 -29.312 1.00 47.50 196 PRO A N 1
ATOM 1509 C CA . PRO A 1 196 ? 11.809 4.575 -30.149 1.00 47.50 196 PRO A CA 1
ATOM 1510 C C . PRO A 1 196 ? 13.085 4.627 -29.319 1.00 47.50 196 PRO A C 1
ATOM 1512 O O . PRO A 1 196 ? 13.561 5.695 -28.947 1.00 47.50 196 PRO A O 1
ATOM 1515 N N . ARG A 1 197 ? 13.622 3.461 -28.951 1.00 52.78 197 ARG A N 1
ATOM 1516 C CA . ARG A 1 197 ? 14.889 3.430 -28.216 1.00 52.78 197 ARG A CA 1
ATOM 1517 C C . ARG A 1 197 ? 15.863 2.359 -28.643 1.00 52.78 197 ARG A C 1
ATOM 1519 O O . ARG A 1 197 ? 17.038 2.627 -28.524 1.00 52.78 197 ARG A O 1
ATOM 1526 N N . ARG A 1 198 ? 15.442 1.241 -29.237 1.00 49.31 198 ARG A N 1
ATOM 1527 C CA . ARG A 1 198 ? 16.392 0.208 -29.679 1.00 49.31 198 ARG A CA 1
ATOM 1528 C C . ARG A 1 198 ? 17.328 0.703 -30.783 1.00 49.31 198 ARG A C 1
ATOM 1530 O O . ARG A 1 198 ? 18.524 0.705 -30.576 1.00 49.31 198 ARG A O 1
ATOM 1537 N N . ALA A 1 199 ? 16.806 1.291 -31.862 1.00 55.38 199 ALA A N 1
ATOM 1538 C CA . ALA A 1 199 ? 17.663 1.881 -32.899 1.00 55.38 199 ALA A CA 1
ATOM 1539 C C . ALA A 1 199 ? 18.530 3.048 -32.380 1.00 55.38 199 ALA A C 1
ATOM 1541 O O . ALA A 1 199 ? 19.643 3.238 -32.851 1.00 55.38 199 ALA A O 1
ATOM 1542 N N . ALA A 1 200 ? 18.041 3.817 -31.400 1.00 58.75 200 ALA A N 1
ATOM 1543 C CA . ALA A 1 200 ? 18.787 4.930 -30.811 1.00 58.75 200 ALA A CA 1
ATOM 1544 C C . ALA A 1 200 ? 19.850 4.470 -29.794 1.00 58.75 200 ALA A C 1
ATOM 1546 O O . ALA A 1 200 ? 20.918 5.068 -29.729 1.00 58.75 200 ALA A O 1
ATOM 1547 N N . LEU A 1 201 ? 19.578 3.413 -29.022 1.00 55.78 201 LEU A N 1
ATOM 1548 C CA . LEU A 1 201 ? 20.516 2.769 -28.101 1.00 55.78 201 LEU A CA 1
ATOM 1549 C C . LEU A 1 201 ? 21.552 1.962 -28.870 1.00 55.78 201 LEU A C 1
ATOM 1551 O O . LEU A 1 201 ? 22.725 2.116 -28.576 1.00 55.78 201 LEU A O 1
ATOM 1555 N N . ASP A 1 202 ? 21.154 1.199 -29.886 1.00 57.09 202 ASP A N 1
ATOM 1556 C CA . ASP A 1 202 ? 22.070 0.471 -30.768 1.00 57.09 202 ASP A CA 1
ATOM 1557 C C . ASP A 1 202 ? 22.972 1.460 -31.525 1.00 57.09 202 ASP A C 1
ATOM 1559 O O . ASP A 1 202 ? 24.179 1.254 -31.596 1.00 57.09 202 ASP A O 1
ATOM 1563 N N . ALA A 1 203 ? 22.435 2.590 -32.006 1.00 62.81 203 ALA A N 1
ATOM 1564 C CA . ALA A 1 203 ? 23.244 3.654 -32.606 1.00 62.81 203 ALA A CA 1
ATOM 1565 C C . ALA A 1 203 ? 24.172 4.342 -31.590 1.00 62.81 203 ALA A C 1
ATOM 1567 O O . ALA A 1 203 ? 25.318 4.632 -31.920 1.00 62.81 203 ALA A O 1
ATOM 1568 N N . ALA A 1 204 ? 23.715 4.590 -30.358 1.00 60.62 204 ALA A N 1
ATOM 1569 C CA . ALA A 1 204 ? 24.553 5.157 -29.300 1.00 60.62 204 ALA A CA 1
ATOM 1570 C C . ALA A 1 204 ? 25.653 4.182 -28.848 1.00 60.62 204 ALA A C 1
ATOM 1572 O O . ALA A 1 204 ? 26.771 4.608 -28.569 1.00 60.62 204 ALA A O 1
ATOM 1573 N N . PHE A 1 205 ? 25.361 2.881 -28.821 1.00 53.47 205 PHE A N 1
ATOM 1574 C CA . PHE A 1 205 ? 26.302 1.826 -28.463 1.00 53.47 205 PHE A CA 1
ATOM 1575 C C . PHE A 1 205 ? 27.339 1.620 -29.567 1.00 53.47 205 PHE A C 1
ATOM 1577 O O . PHE A 1 205 ? 28.532 1.618 -29.284 1.00 53.47 205 PHE A O 1
ATOM 1584 N N . GLN A 1 206 ? 26.915 1.584 -30.834 1.00 61.88 206 GLN A N 1
ATOM 1585 C CA . GLN A 1 206 ? 27.835 1.550 -31.974 1.00 61.88 206 GLN A CA 1
ATOM 1586 C C . GLN A 1 206 ? 28.683 2.823 -32.079 1.00 61.88 206 GLN A C 1
ATOM 1588 O O . GLN A 1 206 ? 29.861 2.744 -32.422 1.00 61.88 206 GLN A O 1
ATOM 1593 N N . ALA A 1 207 ? 28.130 3.992 -31.742 1.00 61.50 207 ALA A N 1
ATOM 1594 C CA . ALA A 1 207 ? 28.899 5.233 -31.669 1.00 61.50 207 ALA A CA 1
ATOM 1595 C C . ALA A 1 207 ? 29.930 5.216 -30.523 1.00 61.50 207 ALA A C 1
ATOM 1597 O O . ALA A 1 207 ? 31.023 5.753 -30.684 1.00 61.50 207 ALA A O 1
ATOM 1598 N N . ALA A 1 208 ? 29.612 4.584 -29.389 1.00 59.38 208 ALA A N 1
ATOM 1599 C CA . ALA A 1 208 ? 30.515 4.454 -28.247 1.00 59.38 208 ALA A CA 1
ATOM 1600 C C . ALA A 1 208 ? 31.606 3.386 -28.456 1.00 59.38 208 ALA A C 1
ATOM 1602 O O . ALA A 1 208 ? 32.756 3.616 -28.084 1.00 59.38 208 ALA A O 1
ATOM 1603 N N . GLU A 1 209 ? 31.290 2.249 -29.084 1.00 54.34 209 GLU A N 1
ATOM 1604 C CA . GLU A 1 209 ? 32.284 1.241 -29.484 1.00 54.34 209 GLU A CA 1
ATOM 1605 C C . GLU A 1 209 ? 33.195 1.763 -30.601 1.00 54.34 209 GLU A C 1
ATOM 1607 O O . GLU A 1 209 ? 34.409 1.569 -30.547 1.00 54.34 209 GLU A O 1
ATOM 1612 N N . GLY A 1 210 ? 32.646 2.512 -31.56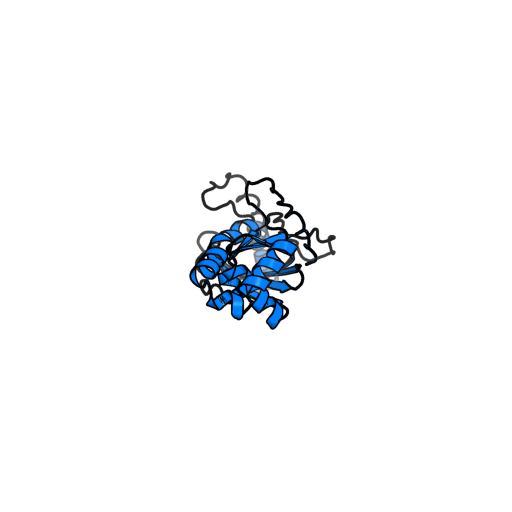2 1.00 55.94 210 GLY A N 1
ATOM 1613 C CA . GLY A 1 210 ? 33.425 3.190 -32.601 1.00 55.94 210 GLY A CA 1
ATOM 1614 C C . GLY A 1 210 ? 34.360 4.282 -32.068 1.00 55.94 210 GLY A C 1
ATOM 1615 O O . GLY A 1 210 ? 35.317 4.639 -32.747 1.00 55.94 210 GLY A O 1
ATOM 1616 N N . ALA A 1 211 ? 34.126 4.792 -30.854 1.00 57.53 211 ALA A N 1
ATOM 1617 C CA . ALA A 1 211 ? 34.971 5.802 -30.216 1.00 57.53 211 ALA A CA 1
ATOM 1618 C C . ALA A 1 211 ? 36.185 5.220 -29.464 1.00 57.53 211 ALA A C 1
ATOM 1620 O O . ALA A 1 211 ? 37.065 5.984 -29.075 1.00 57.53 211 ALA A O 1
ATOM 1621 N N . ARG A 1 212 ? 36.250 3.895 -29.261 1.00 63.25 212 ARG A N 1
ATOM 1622 C CA . ARG A 1 212 ? 37.380 3.219 -28.591 1.00 63.25 212 ARG A CA 1
ATOM 1623 C C . ARG A 1 212 ? 38.464 2.733 -29.538 1.00 63.25 212 ARG A C 1
ATOM 1625 O O . ARG A 1 212 ? 39.533 2.368 -29.075 1.00 63.25 212 ARG A O 1
ATOM 1632 N N . TYR A 1 213 ? 38.210 2.730 -30.843 1.00 63.72 213 TYR A N 1
ATOM 1633 C CA . TYR A 1 213 ? 39.166 2.241 -31.826 1.00 63.72 213 TYR A CA 1
ATOM 1634 C C . TYR A 1 213 ? 39.426 3.301 -32.887 1.00 63.72 213 TYR A C 1
ATOM 1636 O O . TYR A 1 213 ? 38.504 3.779 -33.546 1.00 63.72 213 TYR A O 1
ATOM 1644 N N . VAL A 1 214 ? 40.692 3.650 -33.092 1.00 69.06 214 VAL A N 1
ATOM 1645 C CA . VAL A 1 214 ? 41.121 4.579 -34.139 1.00 69.06 214 VAL A CA 1
ATOM 1646 C C . VAL A 1 214 ? 42.059 3.835 -35.081 1.00 69.06 214 VAL A C 1
ATOM 1648 O O . VAL A 1 214 ? 42.914 3.060 -34.656 1.00 69.06 214 VAL A O 1
ATOM 1651 N N . ARG A 1 215 ? 41.879 4.023 -36.393 1.00 60.12 215 ARG A N 1
ATOM 1652 C CA . ARG A 1 215 ? 42.812 3.474 -37.383 1.00 60.12 215 ARG A CA 1
ATOM 1653 C C . ARG A 1 215 ? 44.025 4.385 -37.506 1.00 60.12 215 ARG A C 1
ATOM 1655 O O . ARG A 1 215 ? 43.876 5.523 -37.946 1.00 60.12 215 ARG A O 1
ATOM 1662 N N . ILE A 1 216 ? 45.205 3.860 -37.191 1.00 69.94 216 ILE A N 1
ATOM 1663 C CA . ILE A 1 216 ? 46.497 4.512 -37.427 1.00 69.94 216 ILE A CA 1
ATOM 1664 C C . ILE A 1 216 ? 47.282 3.593 -38.368 1.00 69.94 216 ILE A C 1
ATOM 1666 O O . ILE A 1 216 ? 47.406 2.400 -38.113 1.00 69.94 216 ILE A O 1
ATOM 1670 N N . ASP A 1 217 ? 47.713 4.125 -39.513 1.00 76.25 217 ASP A N 1
ATOM 1671 C CA . ASP A 1 217 ? 48.493 3.405 -40.535 1.00 76.25 217 ASP A CA 1
ATOM 1672 C C . ASP A 1 217 ? 47.866 2.100 -41.067 1.00 76.25 217 ASP A C 1
ATOM 1674 O O . ASP A 1 217 ? 48.550 1.169 -41.483 1.00 76.25 217 ASP A O 1
ATOM 1678 N N . GLY A 1 218 ? 46.532 2.043 -41.116 1.00 74.31 218 GLY A N 1
ATOM 1679 C CA . GLY A 1 218 ? 45.792 0.901 -41.662 1.00 74.31 218 GLY A CA 1
ATOM 1680 C C . GLY A 1 218 ? 45.523 -0.225 -40.661 1.00 74.31 218 GLY A C 1
ATOM 1681 O O . GLY A 1 218 ? 44.754 -1.130 -40.987 1.00 74.31 218 GLY A O 1
ATOM 1682 N N . GLU A 1 219 ? 46.049 -0.133 -39.440 1.00 59.78 219 GLU A N 1
ATOM 1683 C CA . GLU A 1 219 ? 45.755 -1.057 -38.343 1.00 59.78 219 GLU A CA 1
ATOM 1684 C C . GLU A 1 219 ? 44.752 -0.443 -37.357 1.00 59.78 219 GLU A C 1
ATOM 1686 O O . GLU A 1 219 ? 44.729 0.767 -37.128 1.00 59.78 219 GLU A O 1
ATOM 1691 N N . LEU A 1 220 ? 43.863 -1.279 -36.811 1.00 65.44 220 LEU A N 1
ATOM 1692 C CA . LEU A 1 220 ? 42.882 -0.864 -35.807 1.00 65.44 220 LEU A CA 1
ATOM 1693 C C . LEU A 1 220 ? 43.576 -0.849 -34.436 1.00 65.44 220 LEU A C 1
ATOM 1695 O O . LEU A 1 220 ? 44.013 -1.904 -33.980 1.00 65.44 220 LEU A O 1
ATOM 1699 N N . GLN A 1 221 ? 43.681 0.312 -33.788 1.00 64.75 221 GLN A N 1
ATOM 1700 C CA . GLN A 1 221 ? 44.263 0.441 -32.448 1.00 64.75 221 GLN A CA 1
ATOM 1701 C C . GLN A 1 221 ? 43.208 0.919 -31.448 1.00 64.75 221 GLN A C 1
ATOM 1703 O O . GLN A 1 221 ? 42.402 1.790 -31.768 1.00 64.75 221 GLN A O 1
ATOM 1708 N N . GLU A 1 222 ? 43.199 0.322 -30.257 1.00 75.50 222 GLU A N 1
ATOM 1709 C CA . GLU A 1 222 ? 42.363 0.751 -29.128 1.00 75.50 222 GLU A CA 1
ATOM 1710 C C . GLU A 1 222 ? 42.982 2.003 -28.486 1.00 75.50 222 GLU A C 1
ATOM 1712 O O . GLU A 1 222 ? 44.196 2.023 -28.267 1.00 75.50 222 GLU A O 1
ATOM 1717 N N . VAL A 1 223 ? 42.181 3.047 -28.242 1.00 68.19 223 VAL A N 1
ATOM 1718 C CA . VAL A 1 223 ? 42.621 4.333 -27.656 1.00 68.19 223 VAL A CA 1
ATOM 1719 C C . VAL A 1 223 ? 42.376 4.374 -26.158 1.00 68.19 223 VAL A C 1
ATOM 1721 O O . VAL A 1 223 ? 41.238 4.056 -25.743 1.00 68.19 223 VAL A O 1
#

Secondary structure (DSSP, 8-state):
----PPPP---EE-TTS-EEPPHHHHHHHHHHHT-HHHHHH-HHHHHHHHHHTTHHHHHHHHHHHHHHSEEEEEEEEEEE-SSS-EEEEEEEEEEETTTEEEEEEEEEETTEEEEEEEEEEEEEETTEEEEEEP-----S-S--------EEEEHHHHHHSB---SS---HHHHHHHTPPPTTS---TTSSSTT-SSHHHHHHHHHHHHHTSEEEETTEEEE-

Organism: NCBI:txid327968

pLDDT: mean 70.97, std 16.23, range [35.06, 94.0]